Protein AF-A0A9D4Z9H6-F1 (afdb_monomer)

Solvent-accessible surface area (backbone atoms only — not comparable to full-atom values): 21431 Å² total; per-residue (Å²): 132,84,71,91,52,47,79,30,28,36,51,49,60,36,36,29,80,43,78,42,98,87,71,48,76,43,83,44,75,44,84,40,67,43,51,31,39,40,26,54,66,61,44,47,70,76,41,70,84,56,90,52,70,92,70,58,74,57,69,51,68,75,70,66,58,80,86,65,84,72,80,78,69,80,75,50,81,70,57,58,71,73,50,73,66,57,47,36,21,38,32,60,74,76,72,41,64,34,35,38,48,53,89,32,53,41,82,67,85,69,50,69,60,46,45,74,71,57,80,65,97,43,70,66,57,54,52,50,53,52,53,53,53,50,48,66,74,60,66,72,88,63,88,78,81,69,93,53,98,51,97,76,62,66,76,27,46,29,35,39,30,34,22,60,79,44,56,49,58,70,55,50,57,54,21,45,23,36,45,68,76,33,52,65,48,76,41,50,48,81,76,34,52,95,47,56,69,46,30,50,52,49,48,50,52,50,53,57,52,29,46,75,66,58,20,36,35,33,37,40,60,36,48,88,56,51,57,50,83,65,87,92,79,48,71,67,57,51,48,37,30,50,52,51,54,55,56,55,48,66,39,65,39,44,36,38,38,27,25,61,66,84,65,74,63,36,68,79,55,56,75,65,46,73,41,79,44,79,43,66,82,78,50,72,68,58,46,47,52,51,50,54,54,53,43,42,72,71,69,40,59,63,85,75,55,47,69,67,59,51,46,51,66,58,65,68,77,58,92,70,39,58,52,57,52,50,52,53,54,50,52,51,47,55,54,23,58,76,66,77,40,79,81,68,93,70,88,47,95,79,55,71,45,66,71,69,71,66,62,63,79,87,124

Radius of gyration: 23.98 Å; Cα contacts (8 Å, |Δi|>4): 507; chains: 1; bounding box: 55×63×68 Å

Nearest PDB structures (foldseek):
  6ugd-assembly1_A  TM=6.739E-01  e=3.524E-09  Caenorhabditis elegans
  6b5c-assembly1_A  TM=6.374E-01  e=4.952E-09  Homo sapiens
  4d80-assembly1_B  TM=6.981E-01  e=4.521E-08  Metallosphaera sedula
  5w0t-assembly1_A-2  TM=5.140E-01  e=7.365E-09  Saccharomyces cerevisiae S288C
  6ugf-assembly1_A  TM=6.040E-01  e=7.531E-08  Caenorhabditis elegans

Organism: Adiantum capillus-veneris (NCBI:txid13818)

Secondary structure (DSSP, 8-state):
---S-EEEEEEEEEEEEEE-TTS-EEEEEEEEEEEEEE-HHHHHHH-TTS--GGGPPPHHHHTT--------PPPPTTGGGGS-SEEEEEETTTTEEEEEEGGGEE-----TTTTTT---S-HHHHHHHHHHHHHHHH--S-----SSSSTTS---EEEEEESSTTSSHHHHHHHHHHHTT--EEEEEGGGG-SSHHHHHHHHHHHHHHHHHTTPEEEEE-THHHHB---TTT-HHHHHHHHHHHHHHHT--SEEEEEES----B-HHHHTT-SEEEEPPPPPHHHHHHHHHHHHHHTT--TTTS-HHHHHHHHSSS----HHHHHHHHHHHHHHHHHTT--------TTS--TTTTT-----

pLDDT: mean 78.09, std 18.05, range [26.52, 97.06]

InterPro domains:
  IPR003593 AAA+ ATPase domain [SM00382] (155-284)
  IPR003959 ATPase, AAA-type, core [PF00004] (159-275)
  IPR027417 P-loop containing nucleoside triphosphate hydrolase [G3DSA:3.40.50.300] (107-297)
  IPR027417 P-loop containing nucleoside triphosphate hydrolase [SSF52540] (130-339)

Structure (mmCIF, N/CA/C/O backbone):
data_AF-A0A9D4Z9H6-F1
#
_entry.id   AF-A0A9D4Z9H6-F1
#
loop_
_atom_site.group_PDB
_atom_site.id
_atom_site.type_symbol
_atom_site.label_atom_id
_atom_site.label_alt_id
_atom_site.label_comp_id
_atom_site.label_asym_id
_atom_site.label_entity_id
_atom_site.label_seq_id
_atom_site.pdbx_PDB_ins_code
_atom_site.Cartn_x
_atom_site.Cartn_y
_atom_site.Cartn_z
_atom_site.occupancy
_atom_site.B_iso_or_equiv
_atom_site.auth_seq_id
_atom_site.auth_comp_id
_atom_site.auth_asym_id
_atom_site.auth_atom_id
_atom_site.pdbx_PDB_model_num
ATOM 1 N N . MET A 1 1 ? -11.268 8.920 -22.898 1.00 39.84 1 MET A N 1
ATOM 2 C CA . MET A 1 1 ? -9.865 8.511 -23.082 1.00 39.84 1 MET A CA 1
ATOM 3 C C . MET A 1 1 ? -9.657 7.281 -22.225 1.00 39.84 1 MET A C 1
ATOM 5 O O . MET A 1 1 ? -9.914 7.369 -21.031 1.00 39.84 1 MET A O 1
ATOM 9 N N . GLU A 1 2 ? -9.359 6.131 -22.831 1.00 50.41 2 GLU A N 1
ATOM 10 C CA . GLU A 1 2 ? -8.909 4.958 -22.071 1.00 50.41 2 GLU A CA 1
ATOM 11 C C . GLU A 1 2 ? -7.515 5.270 -21.517 1.00 50.41 2 GLU A C 1
ATOM 13 O O . GLU A 1 2 ? -6.687 5.861 -22.211 1.00 50.41 2 GLU A O 1
ATOM 18 N N . GLU A 1 3 ? -7.291 4.971 -20.240 1.00 62.66 3 GLU A N 1
ATOM 19 C CA . GLU A 1 3 ? -5.987 5.171 -19.612 1.00 62.66 3 GLU A CA 1
ATOM 20 C C . GLU A 1 3 ? -4.990 4.168 -20.220 1.00 62.66 3 GLU A C 1
ATOM 22 O O . GLU A 1 3 ? -5.349 3.006 -20.407 1.00 62.66 3 GLU A O 1
ATOM 27 N N . PRO A 1 4 ? -3.746 4.570 -20.538 1.00 72.81 4 PRO A N 1
ATOM 28 C CA . PRO A 1 4 ? -2.771 3.723 -21.239 1.00 72.81 4 PRO A CA 1
ATOM 29 C C . PRO A 1 4 ? -2.161 2.620 -20.351 1.00 72.81 4 PRO A C 1
ATOM 31 O O . PRO A 1 4 ? -1.106 2.074 -20.670 1.00 72.81 4 PRO A O 1
ATOM 34 N N . PHE A 1 5 ? -2.788 2.324 -19.214 1.00 86.00 5 PHE A N 1
ATOM 35 C CA . PHE A 1 5 ? -2.352 1.343 -18.232 1.00 86.00 5 PHE A CA 1
ATOM 36 C C . PHE A 1 5 ? -3.555 0.586 -17.661 1.00 86.00 5 PHE A C 1
ATOM 38 O O . PHE A 1 5 ? -4.670 1.105 -17.599 1.00 86.00 5 PHE A O 1
ATOM 45 N N . HIS A 1 6 ? -3.327 -0.651 -17.218 1.00 92.06 6 HIS A N 1
ATOM 46 C CA . HIS A 1 6 ? -4.384 -1.512 -16.687 1.00 92.06 6 HIS A CA 1
ATOM 47 C C . HIS A 1 6 ? -4.008 -2.105 -15.332 1.00 92.06 6 HIS A C 1
ATOM 49 O O . HIS A 1 6 ? -3.026 -2.838 -15.206 1.00 92.06 6 HIS A O 1
ATOM 55 N N . PHE A 1 7 ? -4.839 -1.836 -14.324 1.00 95.31 7 PHE A N 1
ATOM 56 C CA . PHE A 1 7 ? -4.694 -2.413 -12.994 1.00 95.31 7 PHE A CA 1
ATOM 57 C C . PHE A 1 7 ? -5.413 -3.764 -12.910 1.00 95.31 7 PHE A C 1
ATOM 59 O O . PHE A 1 7 ? -6.634 -3.839 -13.048 1.00 95.31 7 PHE A O 1
ATOM 66 N N . MET A 1 8 ? -4.647 -4.836 -12.712 1.00 96.25 8 MET A N 1
ATOM 67 C CA . MET A 1 8 ? -5.111 -6.220 -12.845 1.00 96.25 8 MET A CA 1
ATOM 68 C C . MET A 1 8 ? -4.600 -7.089 -11.690 1.00 96.25 8 MET A C 1
ATOM 70 O O . MET A 1 8 ? -3.714 -6.704 -10.926 1.00 96.25 8 MET A O 1
ATOM 74 N N . HIS A 1 9 ? -5.166 -8.283 -11.550 1.00 97.00 9 HIS A N 1
ATOM 75 C CA . HIS A 1 9 ? -4.611 -9.336 -10.710 1.00 97.00 9 HIS A CA 1
ATOM 76 C C . HIS A 1 9 ? -3.827 -10.313 -11.590 1.00 97.00 9 HIS A C 1
ATOM 78 O O . HIS A 1 9 ? -4.279 -10.639 -12.688 1.00 97.00 9 HIS A O 1
ATOM 84 N N . PHE A 1 10 ? -2.671 -10.769 -11.119 1.00 97.00 10 PHE A N 1
ATOM 85 C CA . PHE A 1 10 ? -1.831 -11.735 -11.816 1.00 97.00 10 PHE A CA 1
ATOM 86 C C . PHE A 1 10 ? -1.522 -12.920 -10.915 1.00 97.00 10 PHE A C 1
ATOM 88 O O . PHE A 1 10 ? -1.141 -12.731 -9.761 1.00 97.00 10 PHE A O 1
ATOM 95 N N . GLN A 1 11 ? -1.611 -14.115 -11.490 1.00 96.31 11 GLN A N 1
ATOM 96 C CA . GLN A 1 11 ? -1.136 -15.347 -10.882 1.00 96.31 11 GLN A CA 1
ATOM 97 C C . GLN A 1 11 ? -0.336 -16.127 -11.928 1.00 96.31 11 GLN A C 1
ATOM 99 O O . GLN A 1 11 ? -0.878 -16.545 -12.951 1.00 96.31 11 GLN A O 1
ATOM 104 N N . GLY A 1 12 ? 0.959 -16.316 -11.687 1.00 94.38 12 GLY A N 1
ATOM 105 C CA . GLY A 1 12 ? 1.829 -17.025 -12.622 1.00 94.38 12 GLY A CA 1
ATOM 106 C C . GLY A 1 12 ? 3.308 -16.742 -12.400 1.00 94.38 12 GLY A C 1
ATOM 107 O O . GLY A 1 12 ? 3.739 -16.408 -11.298 1.00 94.38 12 GLY A O 1
ATOM 108 N N . SER A 1 13 ? 4.103 -16.875 -13.462 1.00 93.81 13 SER A N 1
ATOM 109 C CA . SER A 1 13 ? 5.542 -16.602 -13.427 1.00 93.81 13 SER A CA 1
ATOM 110 C C . SER A 1 13 ? 5.841 -15.215 -13.999 1.00 93.81 13 SER A C 1
ATOM 112 O O . SER A 1 13 ? 5.578 -14.959 -15.172 1.00 93.81 13 SER A O 1
ATOM 114 N N . LEU A 1 14 ? 6.388 -14.324 -13.170 1.00 93.75 14 LEU A N 1
ATOM 115 C CA . LEU A 1 14 ? 6.908 -13.020 -13.574 1.00 93.75 14 LEU A CA 1
ATOM 116 C C . LEU A 1 14 ? 8.303 -13.194 -14.172 1.00 93.75 14 LEU A C 1
ATOM 118 O O . LEU A 1 14 ? 9.216 -13.650 -13.480 1.00 93.75 14 LEU A O 1
ATOM 122 N N . GLY A 1 15 ? 8.480 -12.785 -15.427 1.00 92.25 15 GLY A N 1
ATOM 123 C CA . GLY A 1 15 ? 9.801 -12.626 -16.028 1.00 92.25 15 GLY A CA 1
ATOM 124 C C . GLY A 1 15 ? 10.371 -11.243 -15.718 1.00 92.25 15 GLY A C 1
ATOM 125 O O . GLY A 1 15 ? 9.685 -10.249 -15.917 1.00 92.25 15 GLY A O 1
ATOM 126 N N . TYR A 1 16 ? 11.609 -11.133 -15.251 1.00 91.50 16 TYR A N 1
ATOM 127 C CA . TYR A 1 16 ? 12.264 -9.836 -15.051 1.00 91.50 16 TYR A CA 1
ATOM 128 C C . TYR A 1 16 ? 13.724 -9.889 -15.491 1.00 91.50 16 TYR A C 1
ATOM 130 O O . TYR A 1 16 ? 14.365 -10.939 -15.417 1.00 91.50 16 TYR A O 1
ATOM 138 N N . TYR A 1 17 ? 14.243 -8.760 -15.968 1.00 89.50 17 TYR A N 1
ATOM 139 C CA . TYR A 1 17 ? 15.642 -8.658 -16.358 1.00 89.50 17 TYR A CA 1
ATOM 140 C C . TYR A 1 17 ? 16.495 -8.261 -15.160 1.00 89.50 17 TYR A C 1
ATOM 142 O O . TYR A 1 17 ? 16.206 -7.296 -14.456 1.00 89.50 17 TYR A O 1
ATOM 150 N N . GLU A 1 18 ? 17.567 -9.011 -14.949 1.00 88.12 18 GLU A N 1
ATOM 151 C CA . GLU A 1 18 ? 18.566 -8.744 -13.925 1.00 88.12 18 GLU A CA 1
ATOM 152 C C . GLU A 1 18 ? 19.924 -8.556 -14.590 1.00 88.12 18 GLU A C 1
ATOM 154 O O . GLU A 1 18 ? 20.287 -9.295 -15.509 1.00 88.12 18 GLU A O 1
ATOM 159 N N . ARG A 1 19 ? 20.671 -7.543 -14.150 1.00 86.50 19 ARG A N 1
ATOM 160 C CA . ARG A 1 19 ? 22.005 -7.273 -14.678 1.00 86.50 19 ARG A CA 1
ATOM 161 C C . ARG A 1 19 ? 23.000 -8.226 -14.021 1.00 86.50 19 ARG A C 1
ATOM 163 O O . ARG A 1 19 ? 23.222 -8.157 -12.816 1.00 86.50 19 ARG A O 1
ATOM 170 N N . ALA A 1 20 ? 23.586 -9.118 -14.809 1.00 85.12 20 ALA A N 1
ATOM 171 C CA . ALA A 1 20 ? 24.616 -10.032 -14.339 1.00 85.12 20 ALA A CA 1
ATOM 172 C C . ALA A 1 20 ? 25.968 -9.304 -14.162 1.00 85.12 20 ALA A C 1
ATOM 174 O O . ALA A 1 20 ? 26.179 -8.246 -14.763 1.00 85.12 20 ALA A O 1
ATOM 175 N N . PRO A 1 21 ? 26.920 -9.862 -13.382 1.00 85.50 21 PRO A N 1
ATOM 176 C CA . PRO A 1 21 ? 28.229 -9.239 -13.139 1.00 85.50 21 PRO A CA 1
ATOM 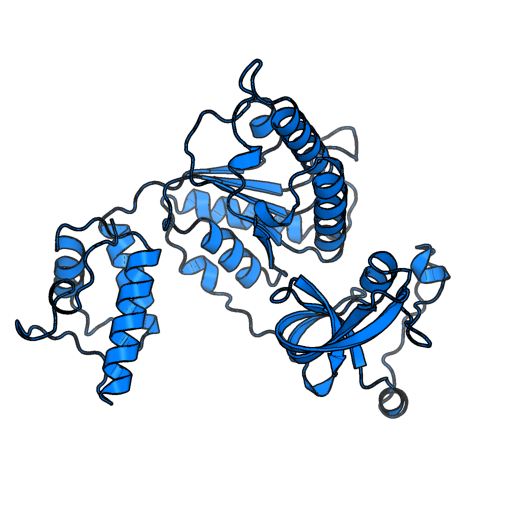177 C C . PRO A 1 21 ? 29.046 -8.965 -14.409 1.00 85.50 21 PRO A C 1
ATOM 179 O O . PRO A 1 21 ? 29.883 -8.072 -14.431 1.00 85.50 21 PRO A O 1
ATOM 182 N N . ASN A 1 22 ? 28.783 -9.713 -15.484 1.00 84.50 22 ASN A N 1
ATOM 183 C CA . ASN A 1 22 ? 29.392 -9.516 -16.800 1.00 84.50 22 ASN A CA 1
ATOM 184 C C . ASN A 1 22 ? 28.771 -8.350 -17.601 1.00 84.50 22 ASN A C 1
ATOM 186 O O . ASN A 1 22 ? 29.124 -8.152 -18.759 1.00 84.50 22 ASN A O 1
ATOM 190 N N . GLY A 1 23 ? 27.826 -7.606 -17.018 1.00 80.69 23 GLY A N 1
ATOM 191 C CA . GLY A 1 23 ? 27.146 -6.474 -17.643 1.00 80.69 23 GLY A CA 1
ATOM 192 C C . GLY A 1 23 ? 25.963 -6.848 -18.541 1.00 80.69 23 GLY A C 1
ATOM 193 O O . GLY A 1 23 ? 25.215 -5.949 -18.923 1.00 80.69 23 GLY A O 1
ATOM 194 N N . CYS A 1 24 ? 25.746 -8.133 -18.844 1.00 83.62 24 CYS A N 1
ATOM 195 C CA . CYS A 1 24 ? 24.619 -8.595 -19.656 1.00 83.62 24 CYS A CA 1
ATOM 196 C C . CYS A 1 24 ? 23.328 -8.712 -18.832 1.00 83.62 24 CYS A C 1
ATOM 198 O O . CYS A 1 24 ? 23.355 -9.084 -17.658 1.00 83.62 24 CYS A O 1
ATOM 200 N N . PHE A 1 25 ? 22.178 -8.476 -19.466 1.00 85.25 25 PHE A N 1
ATOM 201 C CA . PHE A 1 25 ? 20.877 -8.750 -18.856 1.00 85.25 25 PHE A CA 1
ATOM 202 C C . PHE A 1 25 ? 20.506 -10.227 -18.998 1.00 85.25 25 PHE A C 1
ATOM 204 O O . PHE A 1 25 ? 20.533 -10.785 -20.094 1.00 85.25 25 PHE A O 1
ATOM 211 N N . GLN A 1 26 ? 20.124 -10.855 -17.888 1.00 86.94 26 GLN A N 1
ATOM 212 C CA . GLN A 1 26 ? 19.581 -12.209 -17.850 1.00 86.94 26 GLN A CA 1
ATOM 213 C C . GLN A 1 26 ? 18.099 -12.157 -17.486 1.00 86.94 26 GLN A C 1
ATOM 215 O O . GLN A 1 26 ? 17.716 -11.497 -16.521 1.00 86.94 26 GLN A O 1
ATOM 220 N N . LEU A 1 27 ? 17.265 -12.874 -18.243 1.00 87.88 27 LEU A N 1
ATOM 221 C CA . LEU A 1 27 ? 15.855 -13.035 -17.905 1.00 87.88 27 LEU A CA 1
ATOM 222 C C . LEU A 1 27 ? 15.720 -14.070 -16.785 1.00 87.88 27 LEU A C 1
ATOM 224 O O . LEU A 1 27 ? 16.020 -15.251 -16.966 1.00 87.88 27 LEU A O 1
ATOM 228 N N . ARG A 1 28 ? 15.248 -13.624 -15.626 1.00 91.19 28 ARG A N 1
ATOM 229 C CA . ARG A 1 28 ? 14.912 -14.465 -14.478 1.00 91.19 28 ARG A CA 1
ATOM 230 C C . ARG A 1 28 ? 13.406 -14.610 -14.368 1.00 91.19 28 ARG A C 1
ATOM 232 O O . ARG A 1 28 ? 12.651 -13.786 -14.877 1.00 91.19 28 ARG A O 1
ATOM 239 N N . ARG A 1 29 ? 12.974 -15.680 -13.708 1.00 92.88 29 ARG A N 1
ATOM 240 C CA . ARG A 1 29 ? 11.564 -15.972 -13.463 1.00 92.88 29 ARG A CA 1
ATOM 241 C C . ARG A 1 29 ? 11.327 -16.179 -11.982 1.00 92.88 29 ARG A C 1
ATOM 243 O O . ARG A 1 29 ? 12.113 -16.849 -11.319 1.00 92.88 29 ARG A O 1
ATOM 250 N N . VAL A 1 30 ? 10.237 -15.617 -11.482 1.00 94.50 30 VAL A N 1
ATOM 251 C CA . VAL A 1 30 ? 9.800 -15.773 -10.094 1.00 94.50 30 VAL A CA 1
ATOM 252 C C . VAL A 1 30 ? 8.290 -15.944 -10.066 1.00 94.50 30 VAL A C 1
ATOM 254 O O . VAL A 1 30 ? 7.582 -15.341 -10.870 1.00 94.50 30 VAL A O 1
ATOM 257 N N . ASN A 1 31 ? 7.781 -16.784 -9.170 1.00 95.00 31 ASN A N 1
ATOM 258 C CA . ASN A 1 31 ? 6.338 -16.900 -8.988 1.00 95.00 31 ASN A CA 1
ATOM 259 C C . ASN A 1 31 ? 5.800 -15.595 -8.401 1.00 95.00 31 ASN A C 1
ATOM 261 O O . ASN A 1 31 ? 6.338 -15.076 -7.423 1.00 95.00 31 ASN A O 1
ATOM 265 N N . ALA A 1 32 ? 4.747 -15.073 -9.013 1.00 93.62 32 ALA A N 1
ATOM 266 C CA . ALA A 1 32 ? 4.087 -13.855 -8.594 1.00 93.62 32 ALA A CA 1
ATOM 267 C C . ALA A 1 32 ? 2.588 -14.114 -8.463 1.00 93.62 32 ALA A C 1
ATOM 269 O O . ALA A 1 32 ? 1.950 -14.639 -9.378 1.00 93.62 32 ALA A O 1
ATOM 270 N N . ASP A 1 33 ? 2.051 -13.711 -7.319 1.00 95.62 33 ASP A N 1
ATOM 271 C CA . ASP A 1 33 ? 0.624 -13.662 -7.040 1.00 95.62 33 ASP A CA 1
ATOM 272 C C . ASP A 1 33 ? 0.311 -12.289 -6.432 1.00 95.62 33 ASP A C 1
ATOM 274 O O . ASP A 1 33 ? 0.977 -11.829 -5.493 1.00 95.62 33 ASP A O 1
ATOM 278 N N . GLY A 1 34 ? -0.655 -11.586 -7.017 1.00 95.12 34 GLY A N 1
ATOM 279 C CA . GLY A 1 34 ? -1.171 -10.349 -6.453 1.00 95.12 34 GLY A CA 1
ATOM 280 C C . GLY A 1 34 ? -1.544 -9.295 -7.480 1.00 95.12 34 GLY A C 1
ATOM 281 O O . GLY A 1 34 ? -1.895 -9.575 -8.624 1.00 95.12 34 GLY A O 1
ATOM 282 N N . ARG A 1 35 ? -1.559 -8.044 -7.022 1.00 96.56 35 ARG A N 1
ATOM 283 C CA . ARG A 1 35 ? -1.944 -6.890 -7.835 1.00 96.56 35 ARG A CA 1
ATOM 284 C C . ARG A 1 35 ? -0.780 -6.485 -8.743 1.00 96.56 35 ARG A C 1
ATOM 286 O O . ARG A 1 35 ? 0.366 -6.413 -8.289 1.00 96.56 35 ARG A O 1
ATOM 293 N N . VAL A 1 36 ? -1.078 -6.181 -10.002 1.00 97.06 36 VAL A N 1
ATOM 294 C CA . VAL A 1 36 ? -0.102 -5.723 -10.997 1.00 97.06 36 VAL A CA 1
ATOM 295 C C . VAL A 1 36 ? -0.641 -4.530 -11.776 1.00 97.06 36 VAL A C 1
ATOM 297 O O . VAL A 1 36 ? -1.847 -4.409 -11.992 1.00 97.06 36 VAL A O 1
ATOM 300 N N . MET A 1 37 ? 0.258 -3.657 -12.215 1.00 96.50 37 MET A N 1
ATOM 301 C CA . MET A 1 37 ? -0.052 -2.601 -13.172 1.00 96.50 37 MET A CA 1
ATOM 302 C C . MET A 1 37 ? 0.590 -2.937 -14.510 1.00 96.50 37 MET A C 1
ATOM 304 O O . MET A 1 37 ? 1.813 -2.982 -14.599 1.00 96.50 37 MET A O 1
ATOM 308 N N . VAL A 1 38 ? -0.216 -3.158 -15.543 1.00 94.94 38 VAL A N 1
ATOM 309 C CA . VAL A 1 38 ? 0.267 -3.311 -16.919 1.00 94.94 38 VAL A CA 1
ATOM 310 C C . VAL A 1 38 ? 0.494 -1.915 -17.488 1.00 94.94 38 VAL A C 1
ATOM 312 O O . VAL A 1 38 ? -0.465 -1.180 -17.706 1.00 94.94 38 VAL A O 1
ATOM 315 N N . ASP A 1 39 ? 1.759 -1.543 -17.678 1.00 92.31 39 ASP A N 1
ATOM 316 C CA . ASP A 1 39 ? 2.178 -0.233 -18.180 1.00 92.31 39 ASP A CA 1
ATOM 317 C C . ASP A 1 39 ? 3.580 -0.331 -18.798 1.00 92.31 39 ASP A C 1
ATOM 319 O O . ASP A 1 39 ? 4.606 -0.328 -18.108 1.00 92.31 39 ASP A O 1
ATOM 323 N N . LEU A 1 40 ? 3.613 -0.409 -20.126 1.00 87.31 40 LEU A N 1
ATOM 324 C CA . LEU A 1 40 ? 4.851 -0.501 -20.891 1.00 87.31 40 LEU A CA 1
ATOM 325 C C . LEU A 1 40 ? 5.633 0.821 -20.906 1.00 87.31 40 LEU A C 1
ATOM 327 O O . LEU A 1 40 ? 6.864 0.813 -20.887 1.00 87.31 40 LEU A O 1
ATOM 331 N N . LEU A 1 41 ? 4.936 1.960 -20.931 1.00 85.06 41 LEU A N 1
ATOM 332 C CA . LEU A 1 41 ? 5.566 3.278 -21.034 1.00 85.06 41 LEU A CA 1
ATOM 333 C C . LEU A 1 41 ? 6.334 3.610 -19.762 1.00 85.06 41 LEU A C 1
ATOM 335 O O . LEU A 1 41 ? 7.477 4.067 -19.825 1.00 85.06 41 LEU A O 1
ATOM 339 N N . SER A 1 42 ? 5.721 3.363 -18.606 1.00 87.31 42 SER A N 1
ATOM 340 C CA . SER A 1 42 ? 6.381 3.582 -17.321 1.00 87.31 42 SER A CA 1
ATOM 341 C C . SER A 1 42 ? 7.522 2.597 -17.103 1.00 87.31 42 SER A C 1
ATOM 343 O O . SER A 1 42 ? 8.567 3.009 -16.604 1.00 87.31 42 SER A O 1
ATOM 345 N N . LEU A 1 43 ? 7.386 1.344 -17.557 1.00 89.12 43 LEU A N 1
ATOM 346 C CA . LEU A 1 43 ? 8.485 0.381 -17.513 1.00 89.12 43 LEU A CA 1
ATOM 347 C C . LEU A 1 43 ? 9.684 0.863 -18.337 1.00 89.12 43 LEU A C 1
ATOM 349 O O . LEU A 1 43 ? 10.803 0.848 -17.829 1.00 89.12 43 LEU A O 1
ATOM 353 N N . ALA A 1 44 ? 9.456 1.324 -19.570 1.00 86.31 44 ALA A N 1
ATOM 354 C CA . ALA A 1 44 ? 10.519 1.796 -20.456 1.00 86.31 44 ALA A CA 1
ATOM 355 C C . ALA A 1 44 ? 11.209 3.067 -19.929 1.00 86.31 44 ALA A C 1
ATOM 357 O O . ALA A 1 44 ? 12.406 3.250 -20.131 1.00 86.31 44 ALA A O 1
ATOM 358 N N . ARG A 1 45 ? 10.479 3.936 -19.215 1.00 84.06 45 ARG A N 1
ATOM 359 C CA . ARG A 1 45 ? 11.057 5.110 -18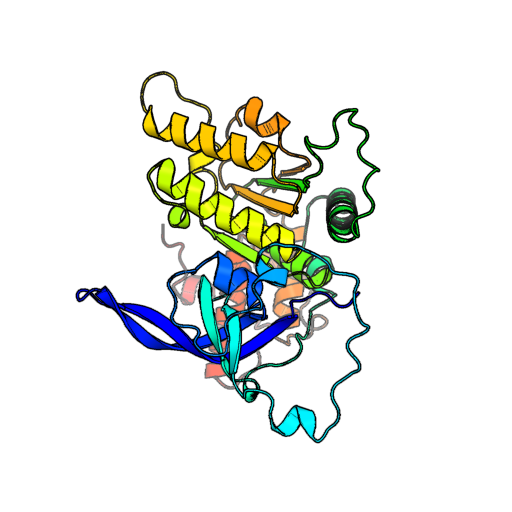.535 1.00 84.06 45 ARG A CA 1
ATOM 360 C C . ARG A 1 45 ? 11.857 4.738 -17.294 1.00 84.06 45 ARG A C 1
ATOM 362 O O . ARG A 1 45 ? 12.899 5.332 -17.049 1.00 84.06 45 ARG A O 1
ATOM 369 N N . ALA A 1 46 ? 11.361 3.781 -16.513 1.00 85.06 46 ALA A N 1
ATOM 370 C CA . ALA A 1 46 ? 12.025 3.309 -15.305 1.00 85.06 46 ALA A CA 1
ATOM 371 C C . ALA A 1 46 ? 13.274 2.469 -15.615 1.00 85.06 46 ALA A C 1
ATOM 373 O O . ALA A 1 46 ? 14.224 2.485 -14.840 1.00 85.06 46 ALA A O 1
ATOM 374 N N . ASN A 1 47 ? 13.273 1.740 -16.735 1.00 86.06 47 ASN A N 1
ATOM 375 C CA . ASN A 1 47 ? 14.331 0.807 -17.116 1.00 86.06 47 ASN A CA 1
ATOM 376 C C . ASN A 1 47 ? 14.735 1.007 -18.590 1.00 86.06 47 ASN A C 1
ATOM 378 O O . ASN A 1 47 ? 14.498 0.124 -19.418 1.00 86.06 47 ASN A O 1
ATOM 382 N N . PRO A 1 48 ? 15.345 2.153 -18.943 1.00 84.12 48 PRO A N 1
ATOM 383 C CA . PRO A 1 48 ? 15.669 2.478 -20.334 1.00 84.12 48 PRO A CA 1
ATOM 384 C C . PRO A 1 48 ? 16.709 1.531 -20.953 1.00 84.12 48 PRO A C 1
ATOM 386 O O . PRO A 1 48 ? 16.742 1.370 -22.168 1.00 84.12 48 PRO A O 1
ATOM 389 N N . GLU A 1 49 ? 17.539 0.883 -20.131 1.00 84.50 49 GLU A N 1
ATOM 390 C CA . GLU A 1 49 ? 18.563 -0.064 -20.592 1.00 84.50 49 GLU A CA 1
ATOM 391 C C . GLU A 1 49 ? 18.029 -1.480 -20.850 1.00 84.50 49 GLU A C 1
ATOM 393 O O . GLU A 1 49 ? 18.761 -2.329 -21.362 1.00 84.50 49 GLU A O 1
ATOM 398 N N . TRP A 1 50 ? 16.778 -1.778 -20.483 1.00 84.06 50 TRP A N 1
ATOM 399 C CA . TRP A 1 50 ? 16.248 -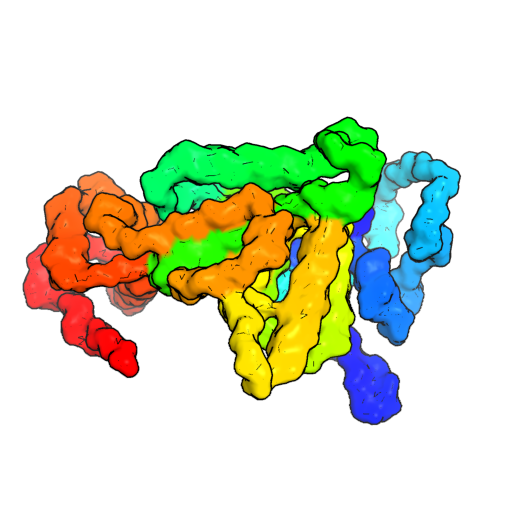3.127 -20.663 1.00 84.06 50 TRP A CA 1
ATOM 400 C C . TRP A 1 50 ? 16.093 -3.473 -22.150 1.00 84.06 50 TRP A C 1
ATOM 402 O O . TRP A 1 50 ? 15.547 -2.677 -22.922 1.00 84.06 50 TRP A O 1
ATOM 412 N N . PRO A 1 51 ? 16.498 -4.686 -22.571 1.00 79.56 51 PRO A N 1
ATOM 413 C CA . PRO A 1 51 ? 16.351 -5.130 -23.950 1.00 79.56 51 PRO A CA 1
ATOM 414 C C . PRO A 1 51 ? 14.890 -5.519 -24.225 1.00 79.56 51 PRO A C 1
ATOM 416 O O . PRO A 1 51 ? 14.518 -6.691 -24.212 1.00 79.56 51 PRO A O 1
ATOM 419 N N . LEU A 1 52 ? 14.037 -4.518 -24.456 1.00 78.06 52 LEU A N 1
ATOM 420 C CA . LEU A 1 52 ? 12.609 -4.718 -24.742 1.00 78.06 52 LEU A CA 1
ATOM 421 C C . LEU A 1 52 ? 12.343 -5.199 -26.179 1.00 78.06 52 LEU A C 1
ATOM 423 O O . LEU A 1 52 ? 11.243 -5.663 -26.472 1.00 78.06 52 LEU A O 1
ATOM 427 N N . GLY A 1 53 ? 13.334 -5.118 -27.073 1.00 73.69 53 GLY A N 1
ATOM 428 C CA . GLY A 1 53 ? 13.210 -5.547 -28.468 1.00 73.69 53 GLY A CA 1
ATOM 429 C C . GLY A 1 53 ? 12.013 -4.888 -29.161 1.00 73.69 53 GLY A C 1
ATOM 430 O O . GLY A 1 53 ? 11.868 -3.668 -29.136 1.00 73.69 53 GLY A O 1
ATOM 431 N N . ASN A 1 54 ? 11.119 -5.704 -29.719 1.00 66.31 54 ASN A N 1
ATOM 432 C CA . ASN A 1 54 ? 9.916 -5.241 -30.424 1.00 66.31 54 ASN A CA 1
ATOM 433 C C . ASN A 1 54 ? 8.841 -4.643 -29.497 1.00 66.31 54 ASN A C 1
ATOM 435 O O . ASN A 1 54 ? 7.855 -4.100 -29.984 1.00 66.31 54 ASN A O 1
ATOM 439 N N . ALA A 1 55 ? 9.012 -4.736 -28.174 1.00 65.75 55 ALA A N 1
ATOM 440 C CA . ALA A 1 55 ? 8.135 -4.111 -27.190 1.00 65.75 55 ALA A CA 1
ATOM 441 C C . ALA A 1 55 ? 8.589 -2.690 -26.807 1.00 65.75 55 ALA A C 1
ATOM 443 O O . ALA A 1 55 ? 8.148 -2.163 -25.792 1.00 65.75 55 ALA A O 1
ATOM 444 N N . GLN A 1 56 ? 9.481 -2.047 -27.569 1.00 67.62 56 GLN A N 1
ATOM 445 C CA . GLN A 1 56 ? 9.795 -0.638 -27.335 1.00 67.62 56 GLN A CA 1
ATOM 446 C C . GLN A 1 56 ? 8.597 0.248 -27.716 1.00 67.62 56 GLN A C 1
ATOM 448 O O . GLN A 1 56 ? 8.115 0.169 -28.849 1.00 67.62 56 GLN A O 1
ATOM 453 N N . PRO A 1 57 ? 8.097 1.099 -26.801 1.00 64.12 57 PRO A N 1
ATOM 454 C CA . PRO A 1 57 ? 7.024 2.019 -27.142 1.00 64.12 57 PRO A CA 1
ATOM 455 C C . PRO A 1 57 ? 7.489 3.027 -28.211 1.00 64.12 57 PRO A C 1
ATOM 457 O O . PRO A 1 57 ? 8.659 3.418 -28.206 1.00 64.12 57 PRO A O 1
ATOM 460 N N . PRO A 1 58 ? 6.596 3.499 -29.104 1.00 64.38 58 PRO A N 1
ATOM 461 C CA . PRO A 1 58 ? 6.951 4.494 -30.113 1.00 64.38 58 PRO A CA 1
ATOM 462 C C . PRO A 1 58 ? 7.583 5.750 -29.494 1.00 64.38 58 PRO A C 1
ATOM 464 O O . PRO A 1 58 ? 7.093 6.270 -28.489 1.00 64.38 58 PRO A O 1
ATOM 467 N N . LEU A 1 59 ? 8.636 6.279 -30.128 1.00 62.66 59 LEU A N 1
ATOM 468 C CA . LEU A 1 59 ? 9.377 7.466 -29.665 1.00 62.66 59 LEU A CA 1
ATOM 469 C C . LEU A 1 59 ? 8.472 8.688 -29.425 1.00 62.66 59 LEU A C 1
ATOM 471 O O . LEU A 1 59 ? 8.697 9.439 -28.475 1.00 62.66 59 LEU A O 1
ATOM 475 N N . ASP A 1 60 ? 7.428 8.859 -30.239 1.00 54.84 60 ASP A N 1
ATOM 476 C CA . ASP A 1 60 ? 6.440 9.937 -30.097 1.00 54.84 60 ASP A CA 1
ATOM 477 C C . ASP A 1 60 ? 5.666 9.840 -28.765 1.00 54.84 60 ASP A C 1
ATOM 479 O O . ASP A 1 60 ? 5.519 10.844 -28.063 1.00 54.84 60 ASP A O 1
ATOM 483 N N . LEU A 1 61 ? 5.270 8.624 -28.355 1.00 60.41 61 LEU A N 1
ATOM 484 C CA . LEU A 1 61 ? 4.646 8.374 -27.048 1.00 60.41 61 LEU A CA 1
ATOM 485 C C . LEU A 1 61 ? 5.635 8.579 -25.892 1.00 60.41 61 LEU A C 1
ATOM 487 O O . LEU A 1 61 ? 5.257 9.084 -24.833 1.00 60.41 61 LEU A O 1
ATOM 491 N N . MET A 1 62 ? 6.910 8.220 -26.073 1.00 56.59 62 MET A N 1
ATOM 492 C CA . MET A 1 62 ? 7.930 8.447 -25.042 1.00 56.59 62 MET A CA 1
ATOM 493 C C . MET A 1 62 ? 8.152 9.943 -24.782 1.00 56.59 62 MET A C 1
ATOM 495 O O . MET A 1 62 ? 8.280 10.331 -23.617 1.00 56.59 62 MET A O 1
ATOM 499 N N . ARG A 1 63 ? 8.127 10.770 -25.840 1.00 54.75 63 ARG A N 1
ATOM 500 C CA . ARG A 1 63 ? 8.293 12.236 -25.800 1.00 54.75 63 ARG A CA 1
ATOM 501 C C . ARG A 1 63 ? 7.048 13.005 -25.342 1.00 54.75 63 ARG A C 1
ATOM 503 O O . ARG A 1 63 ? 7.132 14.219 -25.189 1.00 54.75 63 ARG A O 1
ATOM 510 N N . GLY A 1 64 ? 5.919 12.328 -25.114 1.00 52.47 64 GLY A N 1
ATOM 511 C CA . GLY A 1 64 ? 4.669 12.977 -24.701 1.00 52.47 64 GLY A CA 1
ATOM 512 C C . GLY A 1 64 ? 4.064 13.879 -25.781 1.00 52.47 64 GLY A C 1
ATOM 513 O O . GLY A 1 64 ? 3.346 14.820 -25.456 1.00 52.47 64 GLY A O 1
ATOM 514 N N . ILE A 1 65 ? 4.381 13.622 -27.056 1.00 47.91 65 ILE A N 1
ATOM 515 C CA . ILE A 1 65 ? 3.823 14.360 -28.189 1.00 47.91 65 ILE A CA 1
ATOM 516 C C . ILE A 1 65 ? 2.505 13.679 -28.568 1.00 47.91 65 ILE A C 1
ATOM 518 O O . ILE A 1 65 ? 2.485 12.728 -29.350 1.00 47.91 65 ILE A O 1
ATOM 522 N N . ASP A 1 66 ? 1.397 14.167 -28.012 1.00 47.41 66 ASP A N 1
ATOM 523 C CA . ASP A 1 66 ? 0.053 13.770 -28.435 1.00 47.41 66 ASP A CA 1
ATOM 524 C C . ASP A 1 66 ? -0.237 14.368 -29.819 1.00 47.41 66 ASP A C 1
ATOM 526 O O . ASP A 1 66 ? -0.664 15.514 -29.947 1.00 47.41 66 ASP A O 1
ATOM 530 N N . LYS A 1 67 ? -0.032 13.591 -30.890 1.00 45.25 67 LYS A N 1
ATOM 531 C CA . LYS A 1 67 ? -0.357 13.990 -32.279 1.00 45.25 67 LYS A CA 1
ATOM 532 C C . LYS A 1 67 ? -1.868 14.079 -32.577 1.00 45.25 67 LYS A C 1
ATOM 534 O O . LYS A 1 67 ? -2.274 14.005 -33.732 1.00 45.25 67 LYS A O 1
ATOM 539 N N . GLY A 1 68 ? -2.709 14.259 -31.561 1.00 44.78 68 GLY A N 1
ATOM 540 C CA . GLY A 1 68 ? -4.149 14.074 -31.678 1.00 44.78 68 GLY A CA 1
ATOM 541 C C . GLY A 1 68 ? -4.473 12.585 -31.771 1.00 44.78 68 GLY A C 1
ATOM 542 O O . GLY A 1 68 ? -3.951 11.845 -32.603 1.00 44.78 68 GLY A O 1
ATOM 543 N N . THR A 1 69 ? -5.310 12.117 -30.856 1.00 44.75 69 THR A N 1
ATOM 544 C CA . THR A 1 69 ? -5.709 10.717 -30.756 1.00 44.75 69 THR A CA 1
ATOM 545 C C . THR A 1 69 ? -6.501 10.341 -32.007 1.00 44.75 69 THR A C 1
ATOM 547 O O . THR A 1 69 ? -7.685 10.659 -32.120 1.00 44.75 69 THR A O 1
ATOM 550 N N . GLN A 1 70 ? -5.884 9.626 -32.953 1.00 48.88 70 GLN A N 1
ATOM 551 C CA . GLN A 1 70 ? -6.679 8.733 -33.790 1.00 48.88 70 GLN A CA 1
ATOM 552 C C . GLN A 1 70 ? -7.407 7.802 -32.819 1.00 48.88 70 GLN A C 1
ATOM 554 O O . GLN A 1 70 ? -6.776 7.190 -31.955 1.00 48.88 70 GLN A O 1
ATOM 559 N N . LYS A 1 71 ? -8.742 7.768 -32.890 1.00 44.69 71 LYS A N 1
ATOM 560 C CA . LYS A 1 71 ? -9.552 6.781 -32.171 1.00 44.69 71 LYS A CA 1
ATOM 561 C C . LYS A 1 71 ? -8.970 5.418 -32.541 1.00 44.69 71 LYS A C 1
ATOM 563 O O . LYS A 1 71 ? -9.130 4.995 -33.680 1.00 44.69 71 LYS A O 1
ATOM 568 N N . GLN A 1 72 ? -8.249 4.776 -31.624 1.00 55.06 72 GLN A N 1
ATOM 569 C CA . GLN A 1 72 ? -7.843 3.393 -31.828 1.00 55.06 72 GLN A CA 1
ATOM 570 C C . GLN A 1 72 ? -9.136 2.587 -31.884 1.00 55.06 72 GLN A C 1
ATOM 572 O O . GLN A 1 72 ? -9.845 2.455 -30.883 1.00 55.06 72 GLN A O 1
ATOM 577 N N . GLU A 1 73 ? -9.510 2.153 -33.085 1.00 61.34 73 GLU A N 1
ATOM 578 C CA . GLU A 1 73 ? -10.593 1.198 -33.245 1.00 61.34 73 GLU A CA 1
ATOM 579 C C . GLU A 1 73 ? -10.221 -0.063 -32.469 1.00 61.34 73 GLU A C 1
ATOM 581 O O . GLU A 1 73 ? -9.057 -0.470 -32.434 1.00 61.34 73 GLU A O 1
ATOM 586 N N . LYS A 1 74 ? -11.204 -0.654 -31.781 1.00 71.44 74 LYS A N 1
ATOM 587 C CA . LYS A 1 74 ? -10.961 -1.903 -31.062 1.00 71.44 74 LYS A CA 1
ATOM 588 C C . LYS A 1 74 ? -10.466 -2.938 -32.075 1.00 71.44 74 LYS A C 1
ATOM 590 O O . LYS A 1 74 ? -11.176 -3.157 -33.058 1.00 71.44 74 LYS A O 1
ATOM 595 N N . PRO A 1 75 ? -9.307 -3.575 -31.837 1.00 76.88 75 PRO A N 1
ATOM 596 C CA . PRO A 1 75 ? -8.754 -4.529 -32.781 1.00 76.88 75 PRO A CA 1
ATOM 597 C C . PRO A 1 75 ? -9.748 -5.664 -33.023 1.00 76.88 75 PRO A C 1
ATOM 599 O O . PRO A 1 75 ? -10.411 -6.159 -32.104 1.00 76.88 75 PRO A O 1
ATOM 602 N N . SER A 1 76 ? -9.860 -6.064 -34.281 1.00 80.69 76 SER A N 1
ATOM 603 C CA . SER A 1 76 ? -10.668 -7.192 -34.716 1.00 80.69 76 SER A CA 1
ATOM 604 C C . SER A 1 76 ? -10.196 -8.498 -34.065 1.00 80.69 76 SER A C 1
ATOM 606 O O . SER A 1 76 ? -9.048 -8.652 -33.639 1.00 80.69 76 SER A O 1
ATOM 608 N N . ALA A 1 77 ? -11.070 -9.507 -34.043 1.00 78.75 77 ALA A N 1
ATOM 609 C CA . ALA A 1 77 ? -10.724 -10.829 -33.519 1.00 78.75 77 ALA A CA 1
ATOM 610 C C . ALA A 1 77 ? -9.552 -11.495 -34.268 1.00 78.75 77 ALA A C 1
ATOM 612 O O . ALA A 1 77 ? -8.897 -12.372 -33.713 1.00 78.75 77 ALA A O 1
ATOM 613 N N . GLN A 1 78 ? -9.294 -11.107 -35.523 1.00 79.75 78 GLN A N 1
ATOM 614 C CA . GLN A 1 78 ? -8.151 -11.593 -36.296 1.00 79.75 78 GLN A CA 1
ATOM 615 C C . GLN A 1 78 ? -6.854 -10.887 -35.888 1.00 79.75 78 GLN A C 1
ATOM 617 O O . GLN A 1 78 ? -5.843 -11.558 -35.716 1.00 79.75 78 GLN A O 1
ATOM 622 N N . GLU A 1 79 ? -6.889 -9.575 -35.649 1.00 77.62 79 GLU A N 1
ATOM 623 C CA . GLU A 1 79 ? -5.732 -8.804 -35.169 1.00 77.62 79 GLU A CA 1
ATOM 624 C C . GLU A 1 79 ? -5.311 -9.225 -33.758 1.00 77.62 79 GLU A C 1
ATOM 626 O O . GLU A 1 79 ? -4.120 -9.353 -33.479 1.00 77.62 79 GLU A O 1
ATOM 631 N N . LEU A 1 80 ? -6.276 -9.556 -32.893 1.00 77.19 80 LEU A N 1
ATOM 632 C CA . LEU A 1 80 ? -6.003 -10.089 -31.555 1.00 77.19 80 LEU A CA 1
ATOM 633 C C . LEU A 1 80 ? -5.215 -11.410 -31.574 1.00 77.19 80 LEU A C 1
ATOM 635 O O . LEU A 1 80 ? -4.520 -11.702 -30.606 1.00 77.19 80 LEU A O 1
ATOM 639 N N . LYS A 1 81 ? -5.263 -12.197 -32.662 1.00 77.12 81 LYS A N 1
ATOM 640 C CA . LYS A 1 81 ? -4.459 -13.432 -32.787 1.00 77.12 81 LYS A CA 1
ATOM 641 C C . LYS A 1 81 ? -2.964 -13.159 -32.945 1.00 77.12 81 LYS A C 1
ATOM 643 O O . LYS A 1 81 ? -2.164 -14.043 -32.662 1.00 77.12 81 LYS A O 1
ATOM 648 N N . PHE A 1 82 ? -2.601 -11.963 -33.404 1.00 79.44 82 PHE A N 1
ATOM 649 C CA . PHE A 1 82 ? -1.212 -11.529 -33.550 1.00 79.44 82 PHE A CA 1
ATOM 650 C C . PHE A 1 82 ? -0.718 -10.734 -32.336 1.00 79.44 82 PHE A C 1
ATOM 652 O O . PHE A 1 82 ? 0.443 -10.325 -32.304 1.00 79.44 82 PHE A O 1
ATOM 659 N N . ALA A 1 83 ? -1.580 -10.507 -31.338 1.00 78.75 83 ALA A N 1
ATOM 660 C CA . ALA A 1 83 ? -1.187 -9.825 -30.118 1.00 78.75 83 ALA A CA 1
ATOM 661 C C . ALA A 1 83 ? -0.159 -10.669 -29.341 1.00 78.75 83 ALA A C 1
ATOM 663 O O . ALA A 1 83 ? -0.295 -11.894 -29.258 1.00 78.75 83 ALA A O 1
ATOM 664 N N . PRO A 1 84 ? 0.870 -10.037 -28.754 1.00 81.06 84 PRO A N 1
ATOM 665 C CA . PRO A 1 84 ? 1.849 -10.756 -27.956 1.00 81.06 84 PRO A CA 1
ATOM 666 C C . PRO A 1 84 ? 1.169 -11.420 -26.754 1.00 81.06 84 PRO A C 1
ATOM 668 O O . PRO A 1 84 ? 0.335 -10.818 -26.079 1.00 81.06 84 PRO A O 1
ATOM 671 N N . SER A 1 85 ? 1.570 -12.655 -26.442 1.00 86.31 85 SER A N 1
ATOM 672 C CA . SER A 1 85 ? 1.079 -13.390 -25.265 1.00 86.31 85 SER A CA 1
ATOM 673 C C . SER A 1 85 ? 1.639 -12.858 -23.943 1.00 86.31 85 SER A C 1
ATOM 675 O O . SER A 1 85 ? 1.283 -13.344 -22.872 1.00 86.31 85 SER A O 1
ATOM 677 N N . VAL A 1 86 ? 2.532 -11.870 -24.018 1.00 88.75 86 VAL A N 1
ATOM 678 C CA . VAL A 1 86 ? 3.243 -11.283 -22.891 1.00 88.75 86 VAL A CA 1
ATOM 679 C C . VAL A 1 86 ? 3.037 -9.776 -22.894 1.00 88.75 86 VAL A C 1
ATOM 681 O O . VAL A 1 86 ? 3.187 -9.118 -23.923 1.00 88.75 86 VAL A O 1
ATOM 684 N N . VAL A 1 87 ? 2.746 -9.227 -21.720 1.00 91.12 87 VAL A N 1
ATOM 685 C CA . VAL A 1 87 ? 2.646 -7.784 -21.481 1.00 91.12 87 VAL A CA 1
ATOM 686 C C . VAL A 1 87 ? 3.624 -7.351 -20.399 1.00 91.12 87 VAL A C 1
ATOM 688 O O . VAL A 1 87 ? 4.119 -8.165 -19.628 1.00 91.12 87 VAL A O 1
ATOM 691 N N . TYR A 1 88 ? 3.908 -6.058 -20.333 1.00 92.06 88 TYR A N 1
ATOM 692 C CA . TYR A 1 88 ? 4.925 -5.489 -19.453 1.00 92.06 88 TYR A CA 1
ATOM 693 C C . TYR A 1 88 ? 4.293 -4.611 -18.379 1.00 92.06 88 TYR A C 1
ATOM 695 O O . TYR A 1 88 ? 3.294 -3.934 -18.625 1.00 92.06 88 TYR A O 1
ATOM 703 N N . GLY A 1 89 ? 4.874 -4.611 -17.184 1.00 94.75 89 GLY A N 1
ATOM 704 C CA . GLY A 1 89 ? 4.335 -3.827 -16.084 1.00 94.75 89 GLY A CA 1
ATOM 705 C C . GLY A 1 89 ? 5.054 -4.032 -14.758 1.00 94.75 89 GLY A C 1
ATOM 706 O O . GLY A 1 89 ? 6.188 -4.508 -14.715 1.00 94.75 89 GLY A O 1
ATOM 707 N N . PHE A 1 90 ? 4.368 -3.692 -13.673 1.00 96.69 90 PHE A N 1
ATOM 708 C CA . PHE A 1 90 ? 4.889 -3.702 -12.312 1.00 96.69 90 PHE A CA 1
ATOM 709 C C . PHE A 1 90 ? 4.078 -4.610 -11.388 1.00 96.69 90 PHE A C 1
ATOM 711 O O . PHE A 1 90 ? 2.849 -4.557 -11.375 1.00 96.69 90 PHE A O 1
ATOM 718 N N . SER A 1 91 ? 4.764 -5.419 -10.581 1.00 96.75 91 SER A N 1
ATOM 719 C CA . SER A 1 91 ? 4.169 -6.215 -9.505 1.00 96.75 91 SER A CA 1
ATOM 720 C C . SER A 1 91 ? 4.262 -5.466 -8.182 1.00 96.75 91 SER A C 1
ATOM 722 O O . SER A 1 91 ? 5.366 -5.203 -7.709 1.00 96.75 91 SER A O 1
ATOM 724 N N . PHE A 1 92 ? 3.119 -5.169 -7.553 1.00 95.75 92 PHE A N 1
ATOM 725 C CA . PHE A 1 92 ? 3.091 -4.483 -6.255 1.00 95.75 92 PHE A CA 1
ATOM 726 C C . PHE A 1 92 ? 3.570 -5.389 -5.114 1.00 95.75 92 PHE A C 1
ATOM 728 O O . PHE A 1 92 ? 4.268 -4.917 -4.222 1.00 95.75 92 PHE A O 1
ATOM 735 N N . SER A 1 93 ? 3.257 -6.690 -5.167 1.00 93.50 93 SER A N 1
ATOM 736 C CA . SER A 1 93 ? 3.687 -7.664 -4.152 1.00 93.50 93 SER A CA 1
ATOM 737 C C . SER A 1 93 ? 5.206 -7.847 -4.140 1.00 93.50 93 SER A C 1
ATOM 739 O O . SER A 1 93 ? 5.820 -7.891 -3.080 1.00 93.50 93 SER A O 1
ATOM 741 N N . LEU A 1 94 ? 5.815 -7.956 -5.327 1.00 94.12 94 LEU A N 1
ATOM 742 C CA . LEU A 1 94 ? 7.258 -8.174 -5.471 1.00 94.12 94 LEU A CA 1
ATOM 743 C C . LEU A 1 94 ? 8.057 -6.873 -5.582 1.00 94.12 94 LEU A C 1
ATOM 745 O O . LEU A 1 94 ? 9.283 -6.920 -5.525 1.00 94.12 94 LEU A O 1
ATOM 749 N N . LYS A 1 95 ? 7.375 -5.738 -5.777 1.00 93.56 95 LYS A N 1
ATOM 750 C CA . LYS A 1 95 ? 7.955 -4.411 -6.035 1.00 93.56 95 LYS A CA 1
ATOM 751 C C . LYS A 1 95 ? 8.941 -4.419 -7.206 1.00 93.56 95 LYS A C 1
ATOM 753 O O . LYS A 1 95 ? 9.999 -3.797 -7.157 1.00 93.56 95 LYS A O 1
ATOM 758 N N . LYS A 1 96 ? 8.602 -5.160 -8.264 1.00 93.00 96 LYS A N 1
ATOM 759 C CA . LYS A 1 96 ? 9.470 -5.385 -9.428 1.00 93.00 96 LYS A CA 1
ATOM 760 C C . LYS A 1 96 ? 8.744 -5.123 -10.737 1.00 93.00 96 LYS A C 1
ATOM 762 O O . LYS A 1 96 ? 7.597 -5.532 -10.921 1.00 93.00 96 LYS A O 1
ATOM 767 N N . TRP A 1 97 ? 9.462 -4.488 -11.655 1.00 94.56 97 TRP A N 1
ATOM 768 C CA . TRP A 1 97 ? 9.103 -4.432 -13.067 1.00 94.56 97 TRP A CA 1
ATOM 769 C C . TRP A 1 97 ? 9.351 -5.788 -13.727 1.00 94.56 97 TRP A C 1
ATOM 771 O O . TRP A 1 97 ? 10.221 -6.547 -13.297 1.00 94.56 97 TRP A O 1
ATOM 781 N N . GLY A 1 98 ? 8.602 -6.093 -14.778 1.00 93.44 98 GLY A N 1
ATOM 782 C CA . GLY A 1 98 ? 8.789 -7.322 -15.529 1.00 93.44 98 GLY A CA 1
ATOM 783 C C . GLY A 1 98 ? 7.733 -7.536 -16.598 1.00 93.44 98 GLY A C 1
ATOM 784 O O . GLY A 1 98 ? 7.011 -6.616 -16.991 1.00 93.44 98 GLY A O 1
ATOM 785 N N . CYS A 1 99 ? 7.676 -8.768 -17.079 1.00 92.88 99 CYS A N 1
ATOM 786 C CA . CYS A 1 99 ? 6.741 -9.235 -18.073 1.00 92.88 99 CYS A CA 1
ATOM 787 C C . CYS A 1 99 ? 5.833 -10.339 -17.510 1.00 92.88 99 CYS A C 1
ATOM 789 O O . CYS A 1 99 ? 6.257 -11.196 -16.729 1.00 92.88 99 CYS A O 1
ATOM 791 N N . PHE A 1 100 ? 4.567 -10.287 -17.906 1.00 94.00 100 PHE A N 1
ATOM 792 C CA . PHE A 1 100 ? 3.480 -11.132 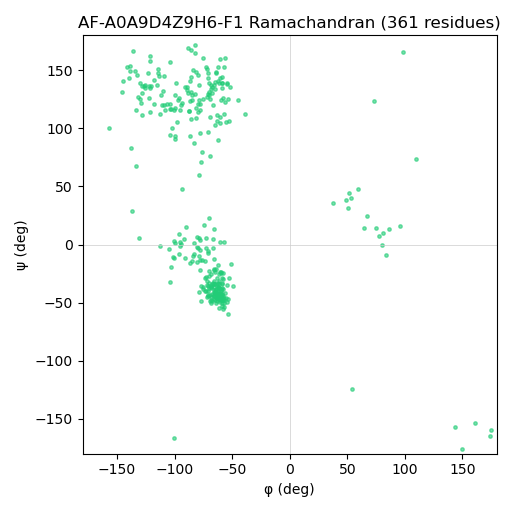-17.437 1.00 94.00 100 PHE A CA 1
ATOM 793 C C . PHE A 1 100 ? 2.864 -11.864 -18.618 1.00 94.00 100 PHE A C 1
ATOM 795 O O . PHE A 1 100 ? 2.600 -11.256 -19.655 1.00 94.00 100 PHE A O 1
ATOM 802 N N . ASP A 1 101 ? 2.590 -13.151 -18.441 1.00 92.50 101 ASP A N 1
ATOM 803 C CA . ASP A 1 101 ? 1.773 -13.902 -19.387 1.00 92.50 101 ASP A CA 1
ATOM 804 C C . ASP A 1 101 ? 0.312 -13.431 -19.312 1.00 92.50 101 ASP A C 1
ATOM 806 O O . ASP A 1 101 ? -0.262 -13.319 -18.223 1.00 92.50 101 ASP A O 1
ATOM 810 N N . VAL A 1 102 ? -0.297 -13.154 -20.464 1.00 92.12 102 VAL A N 1
ATOM 811 C CA . VAL A 1 102 ? -1.678 -12.656 -20.543 1.00 92.12 102 VAL A CA 1
ATOM 812 C C . VAL A 1 102 ? -2.674 -13.665 -19.963 1.00 92.12 102 VAL A C 1
ATOM 814 O O . VAL A 1 102 ? -3.659 -13.256 -19.350 1.00 92.12 102 VAL A O 1
ATOM 817 N N . GLY A 1 103 ? -2.407 -14.970 -20.065 1.00 92.19 103 GLY A N 1
ATOM 818 C CA . GLY A 1 103 ? -3.234 -16.026 -19.476 1.00 92.19 103 GLY A CA 1
ATOM 819 C C . GLY A 1 103 ? -3.255 -16.016 -17.942 1.00 92.19 103 GLY A C 1
ATOM 820 O O . GLY A 1 103 ? -4.202 -16.522 -17.336 1.00 92.19 103 GLY A O 1
ATOM 821 N N . GLY A 1 104 ? -2.253 -15.404 -17.305 1.00 93.25 104 GLY A N 1
ATOM 822 C CA . GLY A 1 104 ? -2.203 -15.204 -15.854 1.00 93.25 104 GLY A CA 1
ATOM 823 C C . GLY A 1 104 ? -2.962 -13.967 -15.362 1.00 93.25 104 GLY A C 1
ATOM 824 O O . GLY A 1 104 ? -3.132 -13.811 -14.152 1.00 93.25 104 GLY A O 1
ATOM 825 N N . LEU A 1 105 ? -3.415 -13.082 -16.260 1.00 95.81 105 LEU A N 1
ATOM 826 C CA . LEU A 1 105 ? -4.078 -11.824 -15.906 1.00 95.81 105 LEU A CA 1
ATOM 827 C C . LEU A 1 105 ? -5.589 -11.985 -15.759 1.00 95.81 105 LEU A C 1
ATOM 829 O O . LEU A 1 105 ? -6.273 -12.573 -16.595 1.00 95.81 105 LEU A O 1
ATOM 833 N N . ARG A 1 106 ? -6.136 -11.393 -14.698 1.00 96.38 106 ARG A N 1
ATOM 834 C CA . ARG A 1 106 ? -7.569 -11.407 -14.393 1.00 96.38 106 ARG A CA 1
ATOM 835 C C . ARG A 1 106 ? -8.021 -10.045 -13.890 1.00 96.38 106 ARG A C 1
ATOM 837 O O . ARG A 1 106 ? -7.243 -9.289 -13.304 1.00 96.38 106 ARG A O 1
ATOM 844 N N . LYS A 1 107 ? -9.304 -9.739 -14.092 1.00 94.94 107 LYS A N 1
ATOM 845 C CA . LYS A 1 107 ? -9.920 -8.563 -13.471 1.00 94.94 107 LYS A CA 1
ATOM 846 C C . LYS A 1 107 ? -9.879 -8.708 -11.954 1.00 94.94 107 LYS A C 1
ATOM 848 O O . LYS A 1 107 ? -10.091 -9.793 -11.414 1.00 94.94 107 LYS A O 1
ATOM 853 N N . ILE A 1 108 ? -9.613 -7.600 -11.283 1.00 95.56 108 ILE A N 1
ATOM 854 C CA . ILE A 1 108 ? -9.600 -7.539 -9.829 1.00 95.56 108 ILE A CA 1
ATOM 855 C C . ILE A 1 108 ? -11.034 -7.644 -9.299 1.00 95.56 108 ILE A C 1
ATOM 857 O O . ILE A 1 108 ? -11.908 -6.887 -9.713 1.00 95.56 108 ILE A O 1
ATOM 861 N N . SER A 1 109 ? -11.251 -8.545 -8.339 1.00 93.88 109 SER A N 1
ATOM 862 C CA . SER A 1 109 ? -12.408 -8.484 -7.444 1.00 93.88 109 SER A CA 1
ATOM 863 C C . SER A 1 109 ? -12.059 -7.576 -6.267 1.00 93.88 109 SER A C 1
ATOM 865 O O . SER A 1 109 ? -11.228 -7.952 -5.436 1.00 93.88 109 SER A O 1
ATOM 867 N N . PHE A 1 110 ? -12.650 -6.382 -6.228 1.00 92.69 110 PHE A N 1
ATOM 868 C CA . PHE A 1 110 ? -12.497 -5.448 -5.114 1.00 92.69 110 PHE A CA 1
ATOM 869 C C . PHE A 1 110 ? -13.484 -5.765 -3.986 1.00 92.69 110 PHE A C 1
ATOM 871 O O . PHE A 1 110 ? -14.581 -6.268 -4.231 1.00 92.69 110 PHE A O 1
ATOM 878 N N . ASN A 1 111 ? -13.101 -5.463 -2.746 1.00 91.19 111 ASN A N 1
ATOM 879 C CA . ASN A 1 111 ? -14.003 -5.497 -1.598 1.00 91.19 111 ASN A CA 1
ATOM 880 C C . ASN A 1 111 ? -14.510 -4.092 -1.234 1.00 91.19 111 ASN A C 1
ATOM 882 O O . ASN A 1 111 ? -13.912 -3.394 -0.415 1.00 91.19 111 ASN A O 1
ATOM 886 N N . ASP A 1 112 ? -15.673 -3.724 -1.769 1.00 89.81 112 ASP A N 1
ATOM 887 C CA . ASP A 1 112 ? -16.293 -2.403 -1.569 1.00 89.81 112 ASP A CA 1
ATOM 888 C C . ASP A 1 112 ? -16.697 -2.109 -0.117 1.00 89.81 112 ASP A C 1
ATOM 890 O O . ASP A 1 112 ? -16.862 -0.954 0.269 1.00 89.81 112 ASP A O 1
ATOM 894 N N . ARG A 1 113 ? -16.857 -3.151 0.709 1.00 87.06 113 ARG A N 1
ATOM 895 C CA . ARG A 1 113 ? -17.237 -3.030 2.127 1.00 87.06 113 ARG A CA 1
ATOM 896 C C . ARG A 1 113 ? -16.030 -3.042 3.063 1.00 87.06 113 ARG A C 1
ATOM 898 O O . ARG A 1 113 ? -16.202 -3.010 4.283 1.00 87.06 113 ARG A O 1
ATOM 905 N N . ALA A 1 114 ? -14.810 -3.114 2.526 1.00 86.75 114 ALA A N 1
ATOM 906 C CA . ALA A 1 114 ? -13.592 -3.190 3.325 1.00 86.75 114 ALA A CA 1
ATOM 907 C C . ALA A 1 114 ? -13.450 -1.974 4.251 1.00 86.75 114 ALA A C 1
ATOM 909 O O . ALA A 1 114 ? -13.143 -2.130 5.434 1.00 86.75 114 ALA A O 1
ATOM 910 N N . TYR A 1 115 ? -13.723 -0.773 3.733 1.00 88.25 115 TYR A N 1
ATOM 911 C CA . TYR A 1 115 ? -13.634 0.457 4.517 1.00 88.25 115 TYR A CA 1
ATOM 912 C C . TYR A 1 115 ? -14.733 0.561 5.578 1.00 88.25 115 TYR A C 1
ATOM 914 O O . TYR A 1 115 ? -14.489 1.051 6.679 1.00 88.25 115 TYR A O 1
ATOM 922 N N . ASP A 1 116 ? -15.930 0.034 5.323 1.00 86.25 116 ASP A N 1
ATOM 923 C CA . ASP A 1 116 ? -17.037 0.075 6.285 1.00 86.25 116 ASP A CA 1
ATOM 924 C C . ASP A 1 116 ? -16.724 -0.742 7.547 1.00 86.25 116 ASP A C 1
ATOM 926 O O . ASP A 1 116 ? -17.049 -0.316 8.654 1.00 86.25 116 ASP A O 1
ATOM 930 N N . GLN A 1 117 ? -15.980 -1.842 7.399 1.00 83.25 117 GLN A N 1
ATOM 931 C CA . GLN A 1 117 ? -15.536 -2.702 8.502 1.00 83.25 117 GLN A CA 1
ATOM 932 C C . GLN A 1 117 ? -14.411 -2.095 9.356 1.00 83.25 117 GLN A C 1
ATOM 934 O O . GLN A 1 117 ? -14.129 -2.600 10.445 1.00 83.25 117 GLN A O 1
ATOM 939 N N . LEU A 1 118 ? -13.751 -1.032 8.884 1.00 87.06 118 LEU A N 1
ATOM 940 C CA . LEU A 1 118 ? -12.702 -0.351 9.637 1.00 87.06 118 LEU A CA 1
ATOM 941 C C . LEU A 1 118 ? -13.294 0.331 10.879 1.00 87.06 118 LEU A C 1
ATOM 943 O O . LEU A 1 118 ? -14.139 1.224 10.772 1.00 87.06 118 LEU A O 1
ATOM 947 N N . VAL A 1 119 ? -12.817 -0.054 12.059 1.00 84.69 119 VAL A N 1
ATOM 948 C CA . VAL A 1 119 ? -13.220 0.561 13.328 1.00 84.69 119 VAL A CA 1
ATOM 949 C C . VAL A 1 119 ? -12.320 1.767 13.602 1.00 84.69 119 VAL A C 1
ATOM 951 O O . VAL A 1 119 ? -11.120 1.611 13.808 1.00 84.69 119 VAL A O 1
ATOM 954 N N . MET A 1 120 ? -12.905 2.966 13.606 1.00 83.88 120 MET A N 1
ATOM 955 C CA . MET A 1 120 ? -12.238 4.225 13.961 1.00 83.88 120 MET A CA 1
ATOM 956 C C . MET A 1 120 ? -12.953 4.886 15.142 1.00 83.88 120 MET A C 1
ATOM 958 O O . MET A 1 120 ? -14.129 4.627 15.383 1.00 83.88 120 MET A O 1
ATOM 962 N N . GLU A 1 121 ? -12.244 5.757 15.859 1.00 80.31 121 GLU A N 1
ATOM 963 C CA . GLU A 1 121 ? -12.766 6.495 17.017 1.00 80.31 121 GLU A CA 1
ATOM 964 C C . GLU A 1 121 ? -13.940 7.412 16.666 1.00 80.31 121 GLU A C 1
ATOM 966 O O . GLU A 1 121 ? -14.950 7.430 17.364 1.00 80.31 121 GLU A O 1
ATOM 971 N N . SER A 1 122 ? -13.821 8.154 15.566 1.00 84.25 122 SER A N 1
ATOM 972 C CA . SER A 1 122 ? -14.839 9.098 15.123 1.00 84.25 122 SER A CA 1
ATOM 973 C C . SER A 1 122 ? -15.390 8.698 13.761 1.00 84.25 122 SER A C 1
ATOM 975 O O . SER A 1 122 ? -14.664 8.673 12.764 1.00 84.25 122 SER A O 1
ATOM 977 N N . ALA A 1 123 ? -16.703 8.464 13.702 1.00 84.88 123 ALA A N 1
ATOM 978 C CA . ALA A 1 123 ? -17.418 8.248 12.444 1.00 84.88 123 ALA A CA 1
ATOM 979 C C . ALA A 1 123 ? -17.257 9.444 11.488 1.00 84.88 123 ALA A C 1
ATOM 981 O O . ALA A 1 123 ? -17.032 9.2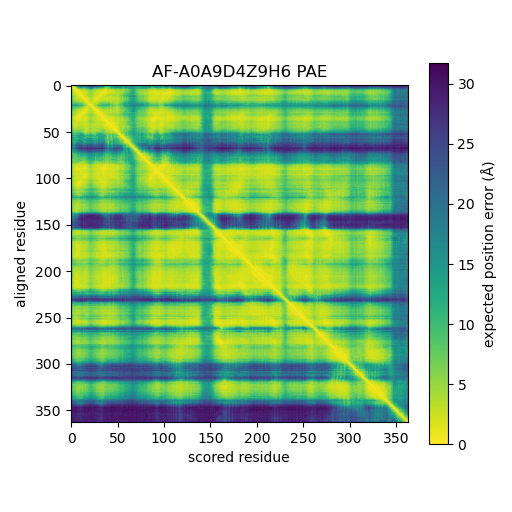56 10.296 1.00 84.88 123 ALA A O 1
ATOM 982 N N . LYS A 1 124 ? -17.260 10.671 12.027 1.00 87.00 124 LYS A N 1
ATOM 983 C CA . LYS A 1 124 ? -17.062 11.899 11.247 1.00 87.00 124 LYS A CA 1
ATOM 984 C C . LYS A 1 124 ? -15.661 11.975 10.633 1.00 87.00 124 LYS A C 1
ATOM 986 O O . LYS A 1 124 ? -15.529 12.348 9.474 1.00 87.00 124 LYS A O 1
ATOM 991 N N . GLN A 1 125 ? -14.614 11.603 11.379 1.00 87.12 125 GLN A N 1
ATOM 992 C CA . GLN A 1 125 ? -13.248 11.557 10.831 1.00 87.12 125 GLN A CA 1
ATOM 993 C C . GLN A 1 125 ? -13.120 10.510 9.720 1.00 87.12 125 GLN A C 1
ATOM 995 O O . GLN A 1 125 ? -12.463 10.768 8.715 1.00 87.12 125 GLN A O 1
ATOM 1000 N N . LYS A 1 126 ? -13.769 9.351 9.886 1.00 89.81 126 LYS A N 1
ATOM 1001 C CA . LYS A 1 126 ? -13.813 8.290 8.874 1.00 89.81 126 LYS A CA 1
ATOM 1002 C C . LYS A 1 126 ? -14.488 8.769 7.582 1.00 89.81 126 LYS A C 1
ATOM 1004 O O . LYS A 1 126 ? -13.948 8.592 6.495 1.00 89.81 126 LYS A O 1
ATOM 1009 N N . GLU A 1 127 ? -15.639 9.425 7.692 1.00 90.12 127 GLU A N 1
ATOM 1010 C CA . GLU A 1 127 ? -16.345 9.994 6.538 1.00 90.12 127 GLU A CA 1
ATOM 1011 C C . GLU A 1 127 ? -15.527 11.098 5.849 1.00 90.12 127 GLU A C 1
ATOM 1013 O O . GLU A 1 127 ? -15.347 11.070 4.631 1.00 90.12 127 GLU A O 1
ATOM 1018 N N . MET A 1 128 ? -14.954 12.016 6.633 1.00 90.00 128 MET A N 1
ATOM 1019 C CA . MET A 1 128 ? -14.108 13.102 6.135 1.00 90.00 128 MET A CA 1
ATOM 1020 C C . MET A 1 128 ? -12.880 12.577 5.382 1.00 90.00 128 MET A C 1
ATOM 1022 O O . MET A 1 128 ? -12.595 13.049 4.283 1.00 90.00 128 MET A O 1
ATOM 1026 N N . LEU A 1 129 ? -12.175 11.580 5.933 1.00 91.88 129 LEU A N 1
ATOM 1027 C CA . LEU A 1 129 ? -11.021 10.968 5.272 1.00 91.88 129 LEU A CA 1
ATOM 1028 C C . LEU A 1 129 ? -11.413 10.391 3.908 1.00 91.88 129 LEU A C 1
ATOM 1030 O O . LEU A 1 129 ? -10.737 10.652 2.911 1.00 91.88 129 LEU A O 1
ATOM 1034 N N . ARG A 1 130 ? -12.513 9.629 3.856 1.00 91.38 130 ARG A N 1
ATOM 1035 C CA . ARG A 1 130 ? -13.003 9.041 2.605 1.00 91.38 130 ARG A CA 1
ATOM 1036 C C . ARG A 1 130 ? -13.335 10.118 1.578 1.00 91.38 130 ARG A C 1
ATOM 1038 O O . ARG A 1 130 ? -12.927 9.983 0.429 1.00 91.38 130 ARG A O 1
ATOM 1045 N N . ALA A 1 131 ? -14.041 11.171 1.983 1.00 89.62 131 ALA A N 1
ATOM 1046 C CA . ALA A 1 131 ? -14.456 12.249 1.091 1.00 89.62 131 ALA A CA 1
ATOM 1047 C C . ALA A 1 131 ? -13.261 13.007 0.493 1.00 89.62 131 ALA A C 1
ATOM 1049 O O . ALA A 1 131 ? -13.212 13.217 -0.721 1.00 89.62 131 ALA A O 1
ATOM 1050 N N . ILE A 1 132 ? -12.275 13.368 1.321 1.00 88.56 132 ILE A N 1
ATOM 1051 C CA . ILE A 1 132 ? -11.068 14.076 0.871 1.00 88.56 132 ILE A CA 1
ATOM 1052 C C . ILE A 1 132 ? -10.312 13.214 -0.142 1.00 88.56 132 ILE A C 1
ATOM 1054 O O . ILE A 1 132 ? -10.089 13.633 -1.276 1.00 88.56 132 ILE A O 1
ATOM 1058 N N . VAL A 1 133 ? -9.983 11.975 0.227 1.00 90.12 133 VAL A N 1
ATOM 1059 C CA . VAL A 1 133 ? -9.182 11.091 -0.630 1.00 90.12 133 VAL A CA 1
ATOM 1060 C C . VAL A 1 133 ? -9.913 10.746 -1.930 1.00 90.12 133 VAL A C 1
ATOM 1062 O O . VAL A 1 133 ? -9.306 10.777 -3.000 1.00 90.12 133 VAL A O 1
ATOM 1065 N N . ALA A 1 134 ? -11.223 10.484 -1.872 1.00 88.81 134 ALA A N 1
ATOM 1066 C CA . ALA A 1 134 ? -12.028 10.238 -3.067 1.00 88.81 134 ALA A CA 1
ATOM 1067 C C . ALA A 1 134 ? -12.046 11.446 -4.013 1.00 88.81 134 ALA A C 1
ATOM 1069 O O . ALA A 1 134 ? -11.983 11.263 -5.228 1.00 88.81 134 ALA A O 1
ATOM 1070 N N . THR A 1 135 ? -12.087 12.667 -3.472 1.00 86.69 135 THR A N 1
ATOM 1071 C CA . THR A 1 135 ? -12.059 13.901 -4.267 1.00 86.69 135 THR A CA 1
ATOM 1072 C C . THR A 1 135 ? -10.733 14.036 -5.009 1.00 86.69 135 THR A C 1
ATOM 1074 O O . THR A 1 135 ? -10.745 14.180 -6.229 1.00 86.69 135 THR A O 1
ATOM 1077 N N . HIS A 1 136 ? -9.598 13.887 -4.319 1.00 84.94 136 HIS A N 1
ATOM 1078 C CA . HIS A 1 136 ? -8.274 13.965 -4.952 1.00 84.94 136 HIS A CA 1
ATOM 1079 C C . HIS A 1 136 ? -8.056 12.869 -6.010 1.00 84.94 136 HIS A C 1
ATOM 1081 O O . HIS A 1 136 ? -7.477 13.129 -7.058 1.00 84.94 136 HIS A O 1
ATOM 1087 N N . LEU A 1 137 ? -8.574 11.654 -5.799 1.00 82.31 137 LEU A N 1
ATOM 1088 C CA . LEU A 1 137 ? -8.465 10.556 -6.775 1.00 82.31 137 LEU A CA 1
ATOM 1089 C C . LEU A 1 137 ? -9.439 10.656 -7.959 1.00 82.31 137 LEU A C 1
ATOM 1091 O O . LEU A 1 137 ? -9.306 9.892 -8.925 1.00 82.31 137 LEU A O 1
ATOM 1095 N N . SER A 1 138 ? -10.442 11.533 -7.862 1.00 76.69 138 SER A N 1
ATOM 1096 C CA . SER A 1 138 ? -11.470 11.750 -8.888 1.00 76.69 138 SER A CA 1
ATOM 1097 C C . SER A 1 138 ? -11.218 12.990 -9.741 1.00 76.69 138 SER A C 1
ATOM 1099 O O . SER A 1 138 ? -11.882 13.136 -10.767 1.00 76.69 138 SER A O 1
ATOM 1101 N N . GLN A 1 139 ? -10.275 13.859 -9.358 1.00 66.75 139 GLN A N 1
ATOM 1102 C CA . GLN A 1 139 ? -9.830 14.984 -10.178 1.00 66.75 139 GLN A CA 1
ATOM 1103 C C . GLN A 1 139 ? -9.201 14.449 -11.475 1.00 66.75 139 GLN A C 1
ATOM 1105 O O . GLN A 1 139 ? -8.020 14.123 -11.556 1.00 66.75 139 GLN A O 1
ATOM 1110 N N . LYS A 1 140 ? -10.037 14.285 -12.500 1.00 53.03 140 LYS A N 1
ATOM 1111 C CA . LYS A 1 140 ? -9.617 14.035 -13.875 1.00 53.03 140 LYS A CA 1
ATOM 1112 C C . LYS A 1 140 ? -9.162 15.364 -14.453 1.00 53.03 140 LYS A C 1
ATOM 1114 O O . LYS A 1 140 ? -10.025 16.104 -14.890 1.00 53.03 140 LYS A O 1
ATOM 1119 N N . ASP A 1 141 ? -7.863 15.651 -14.430 1.00 49.78 141 ASP A N 1
ATOM 1120 C CA . ASP A 1 141 ? -7.175 16.603 -15.324 1.00 49.78 141 ASP A CA 1
ATOM 1121 C C . ASP A 1 141 ? -7.941 17.892 -15.710 1.00 49.78 141 ASP A C 1
ATOM 1123 O O . ASP A 1 141 ? -7.801 18.400 -16.820 1.00 49.78 141 ASP A O 1
ATOM 1127 N N . GLU A 1 142 ? -8.731 18.468 -14.807 1.00 42.50 142 GLU A N 1
ATOM 1128 C CA . GLU A 1 142 ? -9.252 19.820 -14.955 1.00 42.50 142 GLU A CA 1
ATOM 1129 C C . GLU A 1 142 ? -8.363 20.702 -14.096 1.00 42.50 142 GLU A C 1
ATOM 1131 O O . GLU A 1 142 ? -8.578 20.871 -12.896 1.00 42.50 142 GLU A O 1
ATOM 1136 N N . ARG A 1 143 ? -7.305 21.215 -14.736 1.00 43.03 143 ARG A N 1
ATOM 1137 C CA . ARG A 1 143 ? -6.540 22.367 -14.255 1.00 43.03 143 ARG A CA 1
ATOM 1138 C C . ARG A 1 143 ? -7.518 23.382 -13.658 1.00 43.03 143 ARG A C 1
ATOM 1140 O O . ARG A 1 143 ? -8.288 23.988 -14.398 1.00 43.03 143 ARG A O 1
ATOM 1147 N N . GLY A 1 144 ? -7.453 23.585 -12.347 1.00 42.75 144 GLY A N 1
ATOM 1148 C CA . GLY A 1 144 ? -8.137 24.694 -11.689 1.00 42.75 144 GLY A CA 1
ATOM 1149 C C . GLY A 1 144 ? -9.323 24.303 -10.816 1.00 42.75 144 GLY A C 1
ATOM 1150 O O . GLY A 1 144 ? -10.460 24.651 -11.117 1.00 42.75 144 GLY A O 1
ATOM 1151 N N . ARG A 1 145 ? -9.036 23.714 -9.652 1.00 41.22 145 ARG A N 1
ATOM 1152 C CA . ARG A 1 145 ? -9.717 24.091 -8.396 1.00 41.22 145 ARG A CA 1
ATOM 1153 C C . ARG A 1 145 ? -8.742 24.208 -7.215 1.00 41.22 145 ARG A C 1
ATOM 1155 O O . ARG A 1 145 ? -9.138 24.018 -6.069 1.00 41.22 145 ARG A O 1
ATOM 1162 N N . GLY A 1 146 ? -7.482 24.546 -7.482 1.00 40.97 146 GLY A N 1
ATOM 1163 C CA . GLY A 1 146 ? -6.570 25.037 -6.456 1.00 40.97 146 GLY A CA 1
ATOM 1164 C C . GLY A 1 146 ? -6.971 26.455 -6.047 1.00 40.97 146 GLY A C 1
ATOM 1165 O O . GLY A 1 146 ? -7.127 27.329 -6.896 1.00 40.97 146 GLY A O 1
ATOM 1166 N N . LEU A 1 147 ? -7.161 26.682 -4.746 1.00 42.25 147 LEU A N 1
ATOM 1167 C CA . LEU A 1 147 ? -7.337 28.018 -4.157 1.00 42.25 147 LEU A CA 1
ATOM 1168 C C . LEU A 1 147 ? -6.030 28.835 -4.163 1.00 42.25 147 LEU A C 1
ATOM 1170 O O . LEU A 1 147 ? -6.046 30.006 -3.788 1.00 42.25 147 LEU A O 1
ATOM 1174 N N . ASP A 1 148 ? -4.914 28.228 -4.572 1.00 40.25 148 ASP A N 1
ATOM 1175 C CA . ASP A 1 148 ? -3.605 28.866 -4.603 1.00 40.25 148 ASP A CA 1
ATOM 1176 C C . ASP A 1 148 ? -3.337 29.566 -5.939 1.00 40.25 148 ASP A C 1
ATOM 1178 O O . ASP A 1 148 ? -3.506 29.019 -7.027 1.00 40.25 148 ASP A O 1
ATOM 1182 N N . MET A 1 149 ? -2.854 30.805 -5.834 1.00 39.25 149 MET A N 1
ATOM 1183 C CA . MET A 1 149 ? -2.538 31.718 -6.941 1.00 39.25 149 MET A CA 1
ATOM 1184 C C . MET A 1 149 ? -1.347 31.239 -7.805 1.00 39.25 149 MET A C 1
ATOM 1186 O O . MET A 1 149 ? -1.004 31.871 -8.802 1.00 39.25 149 MET A O 1
ATOM 1190 N N . VAL A 1 150 ? -0.713 30.123 -7.425 1.00 42.38 150 VAL A N 1
ATOM 1191 C CA . VAL A 1 150 ? 0.423 29.490 -8.105 1.00 42.38 150 VAL A CA 1
ATOM 1192 C C . VAL A 1 150 ? 0.089 28.015 -8.324 1.00 42.38 150 VAL A C 1
ATOM 1194 O O . VAL A 1 150 ? 0.047 27.238 -7.377 1.00 42.38 150 VAL A O 1
ATOM 1197 N N . ALA A 1 151 ? -0.110 27.625 -9.583 1.00 42.06 151 ALA A N 1
ATOM 1198 C CA . ALA A 1 151 ? -0.607 26.314 -10.020 1.00 42.06 151 ALA A CA 1
ATOM 1199 C C . ALA A 1 151 ? 0.320 25.100 -9.744 1.00 42.06 151 ALA A C 1
ATOM 1201 O O . ALA A 1 151 ? 0.116 24.036 -10.318 1.00 42.06 151 ALA A O 1
ATOM 1202 N N . GLU A 1 152 ? 1.352 25.243 -8.906 1.00 41.31 152 GLU A N 1
ATOM 1203 C CA . GLU A 1 152 ? 2.415 24.239 -8.724 1.00 41.31 152 GLU A CA 1
ATOM 1204 C C . GLU A 1 152 ? 2.720 23.888 -7.255 1.00 41.31 152 GLU A C 1
ATOM 1206 O O . GLU A 1 152 ? 3.648 23.122 -6.990 1.00 41.31 152 GLU A O 1
ATOM 1211 N N . LYS A 1 153 ? 1.957 24.403 -6.279 1.00 44.69 153 LYS A N 1
ATOM 1212 C CA . LYS A 1 153 ? 2.158 24.087 -4.854 1.00 44.69 153 LYS A CA 1
ATOM 1213 C C . LYS A 1 153 ? 0.901 23.486 -4.220 1.00 44.69 153 LYS A C 1
ATOM 1215 O O . LYS A 1 153 ? -0.155 24.096 -4.245 1.00 44.69 153 LYS A O 1
ATOM 1220 N N . GLY A 1 154 ? 1.042 22.309 -3.600 1.00 49.47 154 GLY A N 1
ATOM 1221 C CA . GLY A 1 154 ? 0.161 21.882 -2.504 1.00 49.47 154 GLY A CA 1
ATOM 1222 C C . GLY A 1 154 ? -1.162 21.169 -2.826 1.00 49.47 154 GLY A C 1
ATOM 1223 O O . GLY A 1 154 ? -1.965 21.011 -1.912 1.00 49.47 154 GLY A O 1
ATOM 1224 N N . GLU A 1 155 ? -1.413 20.684 -4.047 1.00 64.56 155 GLU A N 1
ATOM 1225 C CA . GLU A 1 155 ? -2.673 19.967 -4.365 1.00 64.56 155 GLU A CA 1
ATOM 1226 C C . GLU A 1 155 ? -2.705 18.485 -3.922 1.00 64.56 155 GLU A C 1
ATOM 1228 O O . GLU A 1 155 ? -3.718 17.800 -4.082 1.00 64.56 155 GLU A O 1
ATOM 1233 N N . GLY A 1 156 ? -1.610 17.968 -3.358 1.00 76.19 156 GLY A N 1
ATOM 1234 C CA . GLY A 1 156 ? -1.536 16.596 -2.856 1.00 76.19 156 GLY A CA 1
ATOM 1235 C C . GLY A 1 156 ? -2.331 16.367 -1.573 1.00 76.19 156 GLY A C 1
ATOM 1236 O O . GLY A 1 156 ? -2.471 17.248 -0.726 1.00 76.19 156 GLY A O 1
ATOM 1237 N N . CYS A 1 157 ? -2.806 15.137 -1.394 1.00 89.62 157 CYS A N 1
ATOM 1238 C CA . CYS A 1 157 ? -3.444 14.700 -0.158 1.00 89.62 157 CYS A CA 1
ATOM 1239 C C . CYS A 1 157 ? -2.459 13.862 0.656 1.00 89.62 157 CYS A C 1
ATOM 1241 O O . CYS A 1 157 ? -2.266 12.674 0.382 1.00 89.62 157 CYS A O 1
ATOM 1243 N N . ILE A 1 158 ? -1.841 14.479 1.662 1.00 92.19 158 ILE A N 1
ATOM 1244 C CA . ILE A 1 158 ? -0.923 13.799 2.576 1.00 92.19 158 ILE A CA 1
ATOM 1245 C C . ILE A 1 158 ? -1.644 13.556 3.900 1.00 92.19 158 ILE A C 1
ATOM 1247 O O . ILE A 1 158 ? -2.027 14.493 4.603 1.00 92.19 158 ILE A O 1
ATOM 1251 N N . VAL A 1 159 ? -1.825 12.283 4.244 1.00 93.88 159 VAL A N 1
ATOM 1252 C CA . VAL A 1 159 ? -2.504 11.841 5.464 1.00 93.88 159 VAL A CA 1
ATOM 1253 C C . VAL A 1 159 ? -1.490 11.209 6.408 1.00 93.88 159 VAL A C 1
ATOM 1255 O O . VAL A 1 159 ? -0.875 10.194 6.086 1.00 93.88 159 VAL A O 1
ATOM 1258 N N . LEU A 1 160 ? -1.341 11.776 7.603 1.00 93.00 160 LEU A N 1
ATOM 1259 C CA . LEU A 1 160 ? -0.523 11.209 8.670 1.00 93.00 160 LEU A CA 1
ATOM 1260 C C . LEU A 1 160 ? -1.389 10.378 9.621 1.00 93.00 160 LEU A C 1
ATOM 1262 O O . LEU A 1 160 ? -2.214 10.917 10.353 1.00 93.00 160 LEU A O 1
ATOM 1266 N N . CYS A 1 161 ? -1.136 9.077 9.684 1.00 93.38 161 CYS A N 1
ATOM 1267 C CA . CYS A 1 161 ? -1.710 8.159 10.659 1.00 93.38 161 CYS A CA 1
ATOM 1268 C C . CYS A 1 161 ? -0.696 7.892 11.779 1.00 93.38 161 CYS A C 1
ATOM 1270 O O . CYS A 1 161 ? 0.340 7.270 11.547 1.00 93.38 161 CYS A O 1
ATOM 1272 N N . TYR A 1 162 ? -0.994 8.292 13.015 1.00 91.81 162 TYR A N 1
ATOM 1273 C CA . TYR A 1 162 ? -0.070 8.113 14.141 1.00 91.81 162 TYR A CA 1
ATOM 1274 C C . TYR A 1 162 ? -0.747 7.529 15.378 1.00 91.81 162 TYR A C 1
ATOM 1276 O O . TYR A 1 162 ? -1.908 7.811 15.657 1.00 91.81 162 TYR A O 1
ATOM 1284 N N . GLY A 1 163 ? -0.021 6.707 16.135 1.00 90.44 163 GLY A N 1
ATOM 1285 C CA . GLY A 1 163 ? -0.533 6.083 17.357 1.00 90.44 163 GLY A CA 1
ATOM 1286 C C . GLY A 1 163 ? 0.085 4.714 17.639 1.00 90.44 163 GLY A C 1
ATOM 1287 O O . GLY A 1 163 ? 0.944 4.268 16.877 1.00 90.44 163 GLY A O 1
ATOM 1288 N N . PRO A 1 164 ? -0.364 4.004 18.688 1.00 89.00 164 PRO A N 1
ATOM 1289 C CA . PRO A 1 164 ? 0.184 2.706 19.076 1.00 89.00 164 PRO A CA 1
ATOM 1290 C C . PRO A 1 164 ? 0.128 1.663 17.945 1.00 89.00 164 PRO A C 1
ATOM 1292 O O . PRO A 1 164 ? -0.739 1.749 17.061 1.00 89.00 164 PRO A O 1
ATOM 1295 N N . PRO A 1 165 ? 1.029 0.666 17.932 1.00 88.56 165 PRO A N 1
ATOM 1296 C CA . PRO A 1 165 ? 0.984 -0.421 16.958 1.00 88.56 165 PRO A CA 1
ATOM 1297 C C . PRO A 1 165 ? -0.312 -1.240 17.087 1.00 88.56 165 PRO A C 1
ATOM 1299 O O . PRO A 1 165 ? -0.926 -1.310 18.149 1.00 88.56 165 PRO A O 1
ATOM 1302 N N . GLY A 1 166 ? -0.755 -1.851 15.984 1.00 85.56 166 GLY A N 1
ATOM 1303 C CA . GLY A 1 166 ? -1.937 -2.727 15.984 1.00 85.56 166 GLY A CA 1
ATOM 1304 C C . GLY A 1 166 ? -3.297 -2.017 16.078 1.00 85.56 166 GLY A C 1
ATOM 1305 O O . GLY A 1 166 ? -4.302 -2.675 16.328 1.00 85.56 166 GLY A O 1
ATOM 1306 N N . THR A 1 167 ? -3.354 -0.701 15.859 1.00 88.25 167 THR A N 1
ATOM 1307 C CA . THR A 1 167 ? -4.586 0.119 15.913 1.00 88.25 167 THR A CA 1
ATOM 1308 C C . THR A 1 167 ? -5.274 0.336 14.559 1.00 88.25 167 THR A C 1
ATOM 1310 O O . THR A 1 167 ? -6.308 0.988 14.503 1.00 88.25 167 THR A O 1
ATOM 1313 N N . GLY A 1 168 ? -4.733 -0.213 13.462 1.00 89.75 168 GLY A N 1
ATOM 1314 C CA . GLY A 1 168 ? -5.357 -0.130 12.131 1.00 89.75 168 GLY A CA 1
ATOM 1315 C C . GLY A 1 168 ? -4.863 1.004 11.221 1.00 89.75 168 GLY A C 1
ATOM 1316 O O . GLY A 1 168 ? -5.501 1.280 10.211 1.00 89.75 168 GLY A O 1
ATOM 1317 N N . LYS A 1 169 ? -3.715 1.628 11.523 1.00 93.25 169 LYS A N 1
ATOM 1318 C CA . LYS A 1 169 ? -3.102 2.688 10.692 1.00 93.25 169 LYS A CA 1
ATOM 1319 C C . LYS A 1 169 ? -2.893 2.263 9.230 1.00 93.25 169 LYS A C 1
ATOM 1321 O O . LYS A 1 169 ? -3.484 2.851 8.334 1.00 93.25 169 LYS A O 1
ATOM 1326 N N . THR A 1 170 ? -2.114 1.203 9.012 1.00 93.44 170 THR A N 1
ATOM 1327 C CA . THR A 1 170 ? -1.837 0.598 7.694 1.00 93.44 170 THR A CA 1
ATOM 1328 C C . THR A 1 170 ? -3.132 0.127 7.022 1.00 93.44 170 THR A C 1
ATOM 1330 O O . THR A 1 170 ? -3.403 0.460 5.872 1.00 93.44 170 THR A O 1
ATOM 1333 N N . LEU A 1 171 ? -4.005 -0.534 7.796 1.00 93.00 171 LEU A N 1
ATOM 1334 C CA . LEU A 1 171 ? -5.300 -1.045 7.330 1.00 93.00 171 LEU A CA 1
ATOM 1335 C C . LEU A 1 171 ? -6.216 0.063 6.785 1.00 93.00 171 LEU A C 1
ATOM 1337 O O . LEU A 1 171 ? -7.043 -0.185 5.911 1.00 93.00 171 LEU A O 1
ATOM 1341 N N . THR A 1 172 ? -6.081 1.290 7.283 1.00 94.50 172 THR A N 1
ATOM 1342 C CA . THR A 1 172 ? -6.890 2.423 6.825 1.00 94.50 172 THR A CA 1
ATOM 1343 C C . THR A 1 172 ? -6.582 2.779 5.375 1.00 94.50 172 THR A C 1
ATOM 1345 O O . THR A 1 172 ? -7.508 2.949 4.588 1.00 94.50 172 THR A O 1
ATOM 1348 N N . ALA A 1 173 ? -5.302 2.827 4.997 1.00 95.38 173 ALA A N 1
ATOM 1349 C CA . ALA A 1 173 ? -4.901 3.071 3.613 1.00 95.38 173 ALA A CA 1
ATOM 1350 C C . ALA A 1 173 ? -5.292 1.897 2.700 1.00 95.38 173 ALA A C 1
ATOM 1352 O O . ALA A 1 173 ? -5.833 2.113 1.618 1.00 95.38 173 ALA A O 1
ATOM 1353 N N . GLU A 1 174 ? -5.086 0.659 3.166 1.00 95.06 174 GLU A N 1
ATOM 1354 C CA . GLU A 1 174 ? -5.437 -0.562 2.426 1.00 95.06 174 GLU A CA 1
ATOM 1355 C C . GLU A 1 174 ? -6.929 -0.633 2.093 1.00 95.06 174 GLU A C 1
ATOM 1357 O O . GLU A 1 174 ? -7.314 -0.789 0.936 1.00 95.06 174 GLU A O 1
ATOM 1362 N N . THR A 1 175 ? -7.783 -0.486 3.106 1.00 94.62 175 THR A N 1
ATOM 1363 C CA . THR A 1 175 ? -9.240 -0.580 2.941 1.00 94.62 175 THR A CA 1
ATOM 1364 C C . THR A 1 175 ? -9.801 0.557 2.095 1.00 94.62 175 THR A C 1
ATOM 1366 O O . THR A 1 175 ? -10.759 0.349 1.348 1.00 94.62 175 THR A O 1
ATOM 1369 N N . LEU A 1 176 ? -9.200 1.746 2.178 1.00 94.44 176 LEU A N 1
ATOM 1370 C CA . LEU A 1 176 ? -9.608 2.895 1.383 1.00 94.44 176 LEU A CA 1
ATOM 1371 C C . LEU A 1 176 ? -9.219 2.732 -0.091 1.00 94.44 176 LEU A C 1
ATOM 1373 O O . LEU A 1 176 ? -10.062 2.954 -0.956 1.00 94.44 176 LEU A O 1
ATOM 1377 N N . ALA A 1 177 ? -7.992 2.291 -0.383 1.00 94.75 177 ALA A N 1
ATOM 1378 C CA . ALA A 1 177 ? -7.561 1.996 -1.751 1.00 94.75 177 ALA A CA 1
ATOM 1379 C C . ALA A 1 177 ? -8.422 0.892 -2.387 1.00 94.75 177 ALA A C 1
ATOM 1381 O O . ALA A 1 177 ? -8.875 1.038 -3.523 1.00 94.75 177 ALA A O 1
ATOM 1382 N N . GLU A 1 178 ? -8.723 -0.161 -1.621 1.00 94.44 178 GLU A N 1
ATOM 1383 C CA . GLU A 1 178 ? -9.585 -1.264 -2.053 1.00 94.44 178 GLU A CA 1
ATOM 1384 C C . GLU A 1 178 ? -11.016 -0.789 -2.351 1.00 94.44 178 GLU A C 1
ATOM 1386 O O . GLU A 1 178 ? -11.575 -1.166 -3.372 1.00 94.44 178 GLU A O 1
ATOM 1391 N N . THR A 1 179 ? -11.590 0.086 -1.517 1.00 93.06 179 THR A N 1
ATOM 1392 C CA . THR A 1 179 ? -12.959 0.613 -1.704 1.00 93.06 179 THR A CA 1
ATOM 1393 C C . THR A 1 179 ? -13.050 1.634 -2.843 1.00 93.06 179 THR A C 1
ATOM 1395 O O . THR A 1 179 ? -14.098 1.782 -3.465 1.00 93.06 179 THR A O 1
ATOM 1398 N N . LEU A 1 180 ? -11.965 2.362 -3.124 1.00 92.12 180 LEU A N 1
ATOM 1399 C CA . LEU A 1 180 ? -11.895 3.354 -4.206 1.00 92.12 180 LEU A CA 1
ATOM 1400 C C . LEU A 1 180 ? -11.390 2.769 -5.534 1.00 92.12 180 LEU A C 1
ATOM 1402 O O . LEU A 1 180 ? -11.191 3.514 -6.495 1.00 92.12 180 LEU A O 1
ATOM 1406 N N . HIS A 1 181 ? -11.170 1.452 -5.589 1.00 94.00 181 HIS A N 1
ATOM 1407 C CA . HIS A 1 181 ? -10.642 0.731 -6.754 1.00 94.00 181 HIS A CA 1
ATOM 1408 C C . HIS A 1 181 ? -9.351 1.364 -7.281 1.00 94.00 181 HIS A C 1
ATOM 1410 O O . HIS A 1 181 ? -9.186 1.591 -8.484 1.00 94.00 181 HIS A O 1
ATOM 1416 N N . ARG A 1 182 ? -8.439 1.708 -6.367 1.00 94.12 182 ARG A N 1
ATOM 1417 C CA . ARG A 1 182 ? -7.129 2.272 -6.703 1.00 94.12 182 ARG A CA 1
ATOM 1418 C C . ARG A 1 182 ? -5.999 1.323 -6.318 1.00 94.12 182 ARG A C 1
ATOM 1420 O O . ARG A 1 182 ? -6.118 0.606 -5.324 1.00 94.12 182 ARG A O 1
ATOM 1427 N N . PRO A 1 183 ? -4.886 1.321 -7.071 1.00 95.62 183 PRO A N 1
ATOM 1428 C CA . PRO A 1 183 ? -3.693 0.601 -6.657 1.00 95.62 183 PRO A CA 1
ATOM 1429 C C . PRO A 1 183 ? -3.172 1.142 -5.326 1.00 95.62 183 PRO A C 1
ATOM 1431 O O . PRO A 1 183 ? -3.192 2.351 -5.097 1.00 95.62 183 PRO A O 1
ATOM 1434 N N . LEU A 1 184 ? -2.667 0.249 -4.478 1.00 96.81 184 LEU A N 1
ATOM 1435 C CA . LEU A 1 184 ? -1.939 0.605 -3.267 1.00 96.81 184 LEU A CA 1
ATOM 1436 C C . LEU A 1 184 ? -0.465 0.256 -3.459 1.00 96.81 184 LEU A C 1
ATOM 1438 O O . LEU A 1 184 ? -0.125 -0.914 -3.639 1.00 96.81 184 LEU A O 1
ATOM 1442 N N . TRP A 1 185 ? 0.407 1.255 -3.366 1.00 96.62 185 TRP A N 1
ATOM 1443 C CA . TRP A 1 185 ? 1.848 1.044 -3.322 1.00 96.62 185 TRP A CA 1
ATOM 1444 C C . TRP A 1 185 ? 2.352 1.222 -1.892 1.00 96.62 185 TRP A C 1
ATOM 1446 O O . TRP A 1 185 ? 2.636 2.334 -1.450 1.00 96.62 185 TRP A O 1
ATOM 1456 N N . ALA A 1 186 ? 2.443 0.108 -1.164 1.00 95.50 186 ALA A N 1
ATOM 1457 C CA . ALA A 1 186 ? 2.969 0.077 0.195 1.00 95.50 186 ALA A CA 1
ATOM 1458 C C . ALA A 1 186 ? 4.495 -0.077 0.191 1.00 95.50 186 ALA A C 1
ATOM 1460 O O . ALA A 1 186 ? 5.030 -1.034 -0.372 1.00 95.50 186 ALA A O 1
ATOM 1461 N N . ILE A 1 187 ? 5.195 0.855 0.826 1.00 93.50 187 ILE A N 1
ATOM 1462 C CA . ILE A 1 187 ? 6.654 0.926 0.921 1.00 93.50 187 ILE A CA 1
ATOM 1463 C C . ILE A 1 187 ? 7.017 1.083 2.388 1.00 93.50 187 ILE A C 1
ATOM 1465 O O . ILE A 1 187 ? 6.389 1.850 3.113 1.00 93.50 187 ILE A O 1
ATOM 1469 N N . SER A 1 188 ? 8.024 0.342 2.830 1.00 90.06 188 SER A N 1
ATOM 1470 C CA . SER A 1 188 ? 8.604 0.555 4.151 1.00 90.06 188 SER A CA 1
ATOM 1471 C C . SER A 1 188 ? 9.673 1.637 4.065 1.00 90.06 188 SER A C 1
ATOM 1473 O O . SER A 1 188 ? 10.418 1.685 3.086 1.00 90.06 188 SER A O 1
ATOM 1475 N N . ALA A 1 189 ? 9.802 2.471 5.097 1.00 83.88 189 ALA A N 1
ATOM 1476 C CA . ALA A 1 189 ? 10.882 3.453 5.187 1.00 83.88 189 ALA A CA 1
ATOM 1477 C C . ALA A 1 189 ? 12.277 2.851 4.915 1.00 83.88 189 ALA A C 1
ATOM 1479 O O . ALA A 1 189 ? 13.104 3.480 4.261 1.00 83.88 189 ALA A O 1
ATOM 1480 N N . PHE A 1 190 ? 12.520 1.604 5.330 1.00 83.12 190 PHE A N 1
ATOM 1481 C CA . PHE A 1 190 ? 13.801 0.920 5.130 1.00 83.12 190 PHE A CA 1
ATOM 1482 C C . PHE A 1 190 ? 14.145 0.636 3.658 1.00 83.12 190 PHE A C 1
ATOM 1484 O O . PHE A 1 190 ? 15.315 0.459 3.327 1.00 83.12 190 PHE A O 1
ATOM 1491 N N . GLU A 1 191 ? 13.155 0.604 2.766 1.00 87.38 191 GLU A N 1
ATOM 1492 C CA . GLU A 1 191 ? 13.355 0.323 1.338 1.00 87.38 191 GLU A CA 1
ATOM 1493 C C . GLU A 1 191 ? 13.834 1.546 0.549 1.00 87.38 191 GLU A C 1
ATOM 1495 O O . GLU A 1 191 ? 14.296 1.413 -0.584 1.00 87.38 191 GLU A O 1
ATOM 1500 N N . LEU A 1 192 ? 13.727 2.746 1.124 1.00 86.19 192 LEU A N 1
ATOM 1501 C CA . LEU A 1 192 ? 14.082 3.985 0.437 1.00 86.19 192 LEU A CA 1
ATOM 1502 C C . LEU A 1 192 ? 15.596 4.246 0.401 1.00 86.19 192 LEU A C 1
ATOM 1504 O O . LEU A 1 192 ? 16.033 5.127 -0.329 1.00 86.19 192 LEU A O 1
ATOM 1508 N N . GLY A 1 193 ? 16.394 3.473 1.139 1.00 85.12 193 GLY A N 1
ATOM 1509 C CA . GLY A 1 193 ? 17.845 3.639 1.227 1.00 85.12 193 GLY A CA 1
ATOM 1510 C C . GLY A 1 193 ? 18.286 4.417 2.469 1.00 85.12 193 GLY A C 1
ATOM 1511 O O . GLY A 1 193 ? 17.484 5.043 3.168 1.00 85.12 193 GLY A O 1
ATOM 1512 N N . GLN A 1 194 ? 19.585 4.340 2.768 1.00 83.81 194 GLN A N 1
ATOM 1513 C CA . GLN A 1 194 ? 20.180 4.962 3.963 1.00 83.81 194 GLN A CA 1
ATOM 1514 C C . GLN A 1 194 ? 20.907 6.279 3.658 1.00 83.81 194 GLN A C 1
ATOM 1516 O O . GLN A 1 194 ? 21.245 7.022 4.580 1.00 83.81 194 GLN A O 1
ATOM 1521 N N . GLU A 1 195 ? 21.111 6.587 2.377 1.00 86.88 195 GLU A N 1
ATOM 1522 C CA . GLU A 1 195 ? 21.793 7.791 1.908 1.00 86.88 195 GLU A CA 1
ATOM 1523 C C . GLU A 1 195 ? 20.833 8.718 1.145 1.00 86.88 195 GLU A C 1
ATOM 1525 O O . GLU A 1 195 ? 19.876 8.280 0.501 1.00 86.88 195 GLU A O 1
ATOM 1530 N N . ALA A 1 196 ? 21.100 10.027 1.191 1.00 87.31 196 ALA A N 1
ATOM 1531 C CA . ALA A 1 196 ? 20.184 11.053 0.674 1.00 87.31 196 ALA A CA 1
ATOM 1532 C C . ALA A 1 196 ? 19.919 10.943 -0.829 1.00 87.31 196 ALA A C 1
ATOM 1534 O O . ALA A 1 196 ? 18.791 11.161 -1.268 1.00 87.31 196 ALA A O 1
ATOM 1535 N N . GLY A 1 197 ? 20.936 10.565 -1.607 1.00 90.31 197 GLY A N 1
ATOM 1536 C CA . GLY A 1 197 ? 20.793 10.371 -3.049 1.00 90.31 197 GLY A CA 1
ATOM 1537 C C . GLY A 1 197 ? 19.928 9.161 -3.414 1.00 90.31 197 GLY A C 1
ATOM 1538 O O . GLY A 1 197 ? 19.139 9.236 -4.358 1.00 90.31 197 GLY A O 1
ATOM 1539 N N . GLU A 1 198 ? 20.034 8.068 -2.652 1.00 90.88 198 GLU A N 1
ATOM 1540 C CA . GLU A 1 198 ? 19.225 6.859 -2.853 1.00 90.88 198 GLU A CA 1
ATOM 1541 C C . GLU A 1 198 ? 17.757 7.137 -2.531 1.00 90.88 198 GLU A C 1
ATOM 1543 O O . GLU A 1 198 ? 16.892 6.897 -3.376 1.00 90.88 198 GLU A O 1
ATOM 1548 N N . LEU A 1 199 ? 17.500 7.756 -1.370 1.00 91.50 199 LEU A N 1
ATOM 1549 C CA . LEU A 1 199 ? 16.168 8.209 -0.961 1.00 91.50 199 LEU A CA 1
ATOM 1550 C C . LEU A 1 199 ? 15.549 9.119 -2.016 1.00 91.50 199 LEU A C 1
ATOM 1552 O O . LEU A 1 199 ? 14.404 8.911 -2.413 1.00 91.50 199 LEU A O 1
ATOM 1556 N N . GLU A 1 200 ? 16.296 10.125 -2.475 1.00 92.81 200 GLU A N 1
ATOM 1557 C CA . GLU A 1 200 ? 15.799 11.075 -3.463 1.00 92.81 200 GLU A CA 1
ATOM 1558 C C . GLU A 1 200 ? 15.388 10.382 -4.761 1.00 92.81 200 GLU A C 1
ATOM 1560 O O . GLU A 1 200 ? 14.315 10.656 -5.300 1.00 92.81 200 GLU A O 1
ATOM 1565 N N . THR A 1 201 ? 16.235 9.483 -5.256 1.00 92.00 201 THR A N 1
ATOM 1566 C CA . THR A 1 201 ? 16.013 8.786 -6.524 1.00 92.00 201 THR A CA 1
ATOM 1567 C C . THR A 1 201 ? 14.838 7.820 -6.414 1.00 92.00 201 THR A C 1
ATOM 1569 O O . THR A 1 201 ? 13.906 7.887 -7.221 1.00 92.00 201 THR A O 1
ATOM 1572 N N . HIS A 1 202 ? 14.838 6.970 -5.385 1.00 91.81 202 HIS A N 1
ATOM 1573 C CA . HIS A 1 202 ? 13.832 5.929 -5.213 1.00 91.81 202 HIS A CA 1
ATOM 1574 C C . HIS A 1 202 ? 12.458 6.523 -4.882 1.00 91.81 202 HIS A C 1
ATOM 1576 O O . HIS A 1 202 ? 11.470 6.207 -5.550 1.00 91.81 202 HIS A O 1
ATOM 1582 N N . LEU A 1 203 ? 12.377 7.448 -3.918 1.00 92.88 203 LEU A N 1
ATOM 1583 C CA . LEU A 1 203 ? 11.101 8.055 -3.541 1.00 92.88 203 LEU A CA 1
ATOM 1584 C C . LEU A 1 203 ? 10.522 8.899 -4.684 1.00 92.88 203 LEU A C 1
ATOM 1586 O O . LEU A 1 203 ? 9.323 8.827 -4.942 1.00 92.88 203 LEU A O 1
ATOM 1590 N N . ARG A 1 204 ? 11.346 9.645 -5.434 1.00 92.69 204 ARG A N 1
ATOM 1591 C CA . ARG A 1 204 ? 10.875 10.373 -6.627 1.00 92.69 204 ARG A CA 1
ATOM 1592 C C . ARG A 1 204 ? 10.303 9.425 -7.679 1.00 92.69 204 ARG A C 1
ATOM 1594 O O . ARG A 1 204 ? 9.253 9.719 -8.255 1.00 92.69 204 ARG A O 1
ATOM 1601 N N . GLN A 1 205 ? 10.975 8.307 -7.946 1.00 90.94 205 GLN A N 1
ATOM 1602 C CA . GLN A 1 205 ? 10.503 7.316 -8.912 1.00 90.94 205 GLN A CA 1
ATOM 1603 C C . GLN A 1 205 ? 9.156 6.726 -8.486 1.00 90.94 205 GLN A C 1
ATOM 1605 O O . GLN A 1 205 ? 8.227 6.674 -9.293 1.00 90.94 205 GLN A O 1
ATOM 1610 N N . VAL A 1 206 ? 9.025 6.345 -7.216 1.00 93.06 206 VAL A N 1
ATOM 1611 C CA . VAL A 1 206 ? 7.769 5.853 -6.638 1.0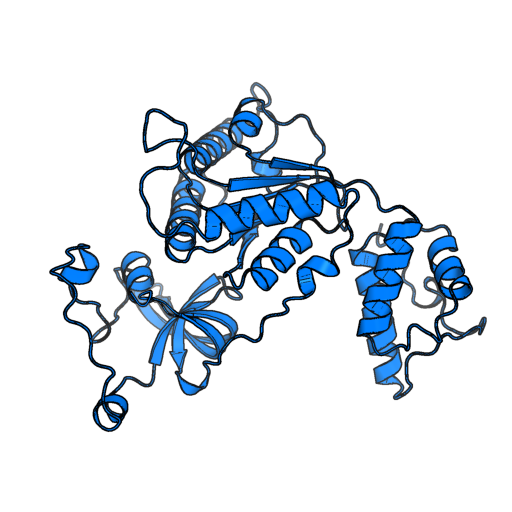0 93.06 206 VAL A CA 1
ATOM 1612 C C . VAL A 1 206 ? 6.662 6.889 -6.784 1.00 93.06 206 VAL A C 1
ATOM 1614 O O . VAL A 1 206 ? 5.624 6.584 -7.361 1.00 93.06 206 VAL A O 1
ATOM 1617 N N . LEU A 1 207 ? 6.873 8.112 -6.287 1.00 92.44 207 LEU A N 1
ATOM 1618 C CA . LEU A 1 207 ? 5.840 9.148 -6.252 1.00 92.44 207 LEU A CA 1
ATOM 1619 C C . LEU A 1 207 ? 5.390 9.536 -7.667 1.00 92.44 207 LEU A C 1
ATOM 1621 O O . LEU A 1 207 ? 4.195 9.621 -7.933 1.00 92.44 207 LEU A O 1
ATOM 1625 N N . SER A 1 208 ? 6.324 9.708 -8.604 1.00 90.00 208 SER A N 1
ATOM 1626 C CA . SER A 1 208 ? 5.991 10.036 -9.999 1.00 90.00 208 SER A CA 1
ATOM 1627 C C . SER A 1 208 ? 5.224 8.915 -10.710 1.00 90.00 208 SER A C 1
ATOM 1629 O O . SER A 1 208 ? 4.271 9.181 -11.446 1.00 90.00 208 SER A O 1
ATOM 1631 N N . THR A 1 209 ? 5.600 7.659 -10.464 1.00 91.12 209 THR A N 1
ATOM 1632 C CA . THR A 1 209 ? 4.923 6.494 -11.045 1.00 91.12 209 THR A CA 1
ATOM 1633 C C . THR A 1 209 ? 3.539 6.298 -10.417 1.00 91.12 209 THR A C 1
ATOM 1635 O O . THR A 1 209 ? 2.555 6.098 -11.127 1.00 91.12 209 THR A O 1
ATOM 1638 N N . ALA A 1 210 ? 3.432 6.435 -9.095 1.00 92.50 210 ALA A N 1
ATOM 1639 C CA . ALA A 1 210 ? 2.170 6.350 -8.375 1.00 92.50 210 ALA A CA 1
ATOM 1640 C C . ALA A 1 210 ? 1.187 7.446 -8.802 1.00 92.50 210 ALA A C 1
ATOM 1642 O O . ALA A 1 210 ? 0.012 7.150 -9.009 1.00 92.50 210 ALA A O 1
ATOM 1643 N N . LEU A 1 211 ? 1.664 8.677 -9.013 1.00 89.31 211 LEU A N 1
ATOM 1644 C CA . LEU A 1 211 ? 0.843 9.780 -9.513 1.00 89.31 211 LEU A CA 1
ATOM 1645 C C . LEU A 1 211 ? 0.235 9.447 -10.881 1.00 89.31 211 LEU A C 1
ATOM 1647 O O . LEU A 1 211 ? -0.969 9.601 -11.075 1.00 89.31 211 LEU A O 1
ATOM 1651 N N . ARG A 1 212 ? 1.044 8.917 -11.808 1.00 87.62 212 ARG A N 1
ATOM 1652 C CA . ARG A 1 212 ? 0.581 8.480 -13.136 1.00 87.62 212 ARG A CA 1
ATOM 1653 C C . ARG A 1 212 ? -0.504 7.410 -13.045 1.00 87.62 212 ARG A C 1
ATOM 1655 O O . ARG A 1 212 ? -1.481 7.480 -13.779 1.00 87.62 212 ARG A O 1
ATOM 1662 N N . TRP A 1 213 ? -0.336 6.447 -12.147 1.00 91.06 213 TRP A N 1
ATOM 1663 C CA . TRP A 1 213 ? -1.297 5.365 -11.923 1.00 91.06 213 TRP A CA 1
ATOM 1664 C C . TRP A 1 213 ? -2.485 5.754 -11.048 1.00 91.06 213 TRP A C 1
ATOM 1666 O O . TRP A 1 213 ? -3.347 4.912 -10.788 1.00 91.06 213 TRP A O 1
ATOM 1676 N N . ARG A 1 214 ? -2.511 6.996 -10.541 1.00 90.38 214 ARG A N 1
ATOM 1677 C CA . ARG A 1 214 ? -3.450 7.450 -9.506 1.00 90.38 214 ARG A CA 1
ATOM 1678 C C . ARG A 1 214 ? -3.503 6.470 -8.326 1.00 90.38 214 ARG A C 1
ATOM 1680 O O . ARG A 1 214 ? -4.566 6.173 -7.781 1.00 90.38 214 ARG A O 1
ATOM 1687 N N . ALA A 1 215 ? -2.342 5.923 -7.978 1.00 93.75 215 ALA A N 1
ATOM 1688 C CA . ALA A 1 215 ? -2.176 4.978 -6.893 1.00 93.75 215 ALA A CA 1
ATOM 1689 C C . ALA A 1 215 ? -2.134 5.711 -5.550 1.00 93.75 215 ALA A C 1
ATOM 1691 O O . ALA A 1 215 ? -1.589 6.809 -5.428 1.00 93.75 215 ALA A O 1
ATOM 1692 N N . VAL A 1 216 ? -2.677 5.063 -4.526 1.00 96.00 216 VAL A N 1
ATOM 1693 C CA . VAL A 1 216 ? -2.469 5.461 -3.138 1.00 96.00 216 VAL A CA 1
ATOM 1694 C C . VAL A 1 216 ? -1.089 4.964 -2.725 1.00 96.00 216 VAL A C 1
ATOM 1696 O O . VAL A 1 216 ? -0.818 3.764 -2.776 1.00 96.00 216 VAL A O 1
ATOM 1699 N N . VAL A 1 217 ? -0.208 5.871 -2.313 1.00 96.56 217 VAL A N 1
ATOM 1700 C CA . VAL A 1 217 ? 1.092 5.497 -1.744 1.00 96.56 217 VAL A CA 1
ATOM 1701 C C . VAL A 1 217 ? 0.938 5.360 -0.239 1.00 96.56 217 VAL A C 1
ATOM 1703 O O . VAL A 1 217 ? 0.322 6.208 0.402 1.00 96.56 217 VAL A O 1
ATOM 1706 N N . LEU A 1 218 ? 1.497 4.302 0.332 1.00 96.94 218 LEU A N 1
ATOM 1707 C CA . LEU A 1 218 ? 1.569 4.093 1.771 1.00 96.94 218 LEU A CA 1
ATOM 1708 C C . LEU A 1 218 ? 3.036 3.957 2.162 1.00 96.94 218 LEU A C 1
ATOM 1710 O O . LEU A 1 218 ? 3.676 2.984 1.781 1.00 96.94 218 LEU A O 1
ATOM 1714 N N . LEU A 1 219 ? 3.550 4.912 2.930 1.00 94.75 219 LEU A N 1
ATOM 1715 C CA . LEU A 1 219 ? 4.851 4.805 3.573 1.00 94.75 219 LEU A CA 1
ATOM 1716 C C . LEU A 1 219 ? 4.649 4.353 5.020 1.00 94.75 219 LEU A C 1
ATOM 1718 O O . LEU A 1 219 ? 4.185 5.125 5.867 1.00 94.75 219 LEU A O 1
ATOM 1722 N N . ASP A 1 220 ? 4.962 3.088 5.276 1.00 91.44 220 ASP A N 1
ATOM 1723 C CA . ASP A 1 220 ? 4.843 2.482 6.599 1.00 91.44 220 ASP A CA 1
ATOM 1724 C C . ASP A 1 220 ? 6.122 2.730 7.412 1.00 91.44 220 ASP A C 1
ATOM 1726 O O . ASP A 1 220 ? 7.232 2.663 6.873 1.00 91.44 220 ASP A O 1
ATOM 1730 N N . GLU A 1 221 ? 5.958 3.008 8.707 1.00 85.50 221 GLU A N 1
ATOM 1731 C CA . GLU A 1 221 ? 7.065 3.227 9.656 1.00 85.50 221 G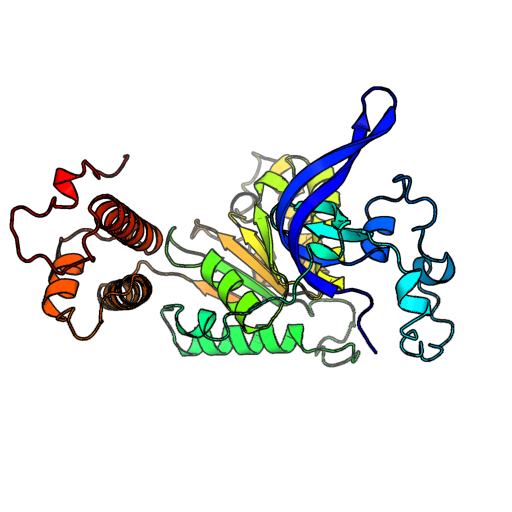LU A CA 1
ATOM 1732 C C . GLU A 1 221 ? 7.981 4.395 9.253 1.00 85.50 221 GLU A C 1
ATOM 1734 O O . GLU A 1 221 ? 9.207 4.314 9.253 1.00 85.50 221 GLU A O 1
ATOM 1739 N N . ALA A 1 222 ? 7.372 5.535 8.918 1.00 84.38 222 ALA A N 1
ATOM 1740 C CA . ALA A 1 222 ? 8.097 6.737 8.511 1.00 84.38 222 ALA A CA 1
ATOM 1741 C C . ALA A 1 222 ? 8.822 7.449 9.676 1.00 84.38 222 ALA A C 1
ATOM 1743 O O . ALA A 1 222 ? 9.372 8.531 9.485 1.00 84.38 222 ALA A O 1
ATOM 1744 N N . ASP A 1 223 ? 8.846 6.891 10.890 1.00 79.56 223 ASP A N 1
ATOM 1745 C CA . ASP A 1 223 ? 9.370 7.546 12.093 1.00 79.56 223 ASP A CA 1
ATOM 1746 C C . ASP A 1 223 ? 10.835 7.981 11.975 1.00 79.56 223 ASP A C 1
ATOM 1748 O O . ASP A 1 223 ? 11.192 9.020 12.528 1.00 79.56 223 ASP A O 1
ATOM 1752 N N . ALA A 1 224 ? 11.644 7.268 11.187 1.00 74.31 224 ALA A N 1
ATOM 1753 C CA . ALA A 1 224 ? 13.026 7.650 10.891 1.00 74.31 224 ALA A CA 1
ATOM 1754 C C . ALA A 1 224 ? 13.159 9.010 10.173 1.00 74.31 224 ALA A C 1
ATOM 1756 O O . ALA A 1 224 ? 14.198 9.658 10.291 1.00 74.31 224 ALA A O 1
ATOM 1757 N N . TYR A 1 225 ? 12.124 9.453 9.453 1.00 74.62 225 TYR A N 1
ATOM 1758 C CA . TYR A 1 225 ? 12.118 10.717 8.709 1.00 74.62 225 TYR A CA 1
ATOM 1759 C C . TYR A 1 225 ? 11.334 11.829 9.413 1.00 74.62 225 TYR A C 1
ATOM 1761 O O . TYR A 1 225 ? 11.525 13.001 9.089 1.00 74.62 225 TYR A O 1
ATOM 1769 N N . LEU A 1 226 ? 10.450 11.468 10.352 1.00 70.62 226 LEU A N 1
ATOM 1770 C CA . LEU A 1 226 ? 9.502 12.385 10.998 1.00 70.62 226 LEU A CA 1
ATOM 1771 C C . LEU A 1 226 ? 9.974 12.949 12.342 1.00 70.62 226 LEU A C 1
ATOM 1773 O O . LEU A 1 226 ? 9.300 13.813 12.908 1.00 70.62 226 LEU A O 1
ATOM 1777 N N . GLU A 1 227 ? 11.086 12.458 12.889 1.00 66.81 227 GLU A N 1
ATOM 1778 C CA . GLU A 1 227 ? 11.612 12.974 14.150 1.00 66.81 227 GLU A CA 1
ATOM 1779 C C . GLU A 1 227 ? 12.184 14.387 14.021 1.00 66.81 227 GLU A C 1
ATOM 1781 O O . GLU A 1 227 ? 12.868 14.724 13.055 1.00 66.81 227 GLU A O 1
ATOM 1786 N N . SER A 1 228 ? 11.898 15.213 15.036 1.00 59.69 228 SER A N 1
ATOM 1787 C CA . SER A 1 228 ? 12.431 16.570 15.157 1.00 59.69 228 SER A CA 1
ATOM 1788 C C . SER A 1 228 ? 13.955 16.574 15.025 1.00 59.69 228 SER A C 1
ATOM 1790 O O . SER A 1 228 ? 14.649 15.765 15.648 1.00 59.69 228 SER A O 1
ATOM 1792 N N . ARG A 1 229 ? 14.471 17.533 14.248 1.00 60.97 229 ARG A N 1
ATOM 1793 C CA . ARG A 1 229 ? 15.908 17.767 14.064 1.00 60.97 229 ARG A CA 1
ATOM 1794 C C . ARG A 1 229 ? 16.557 17.966 15.429 1.00 60.97 229 ARG A C 1
ATOM 1796 O O . ARG A 1 229 ? 16.382 19.006 16.058 1.00 60.97 229 ARG A O 1
ATOM 1803 N N . THR A 1 230 ? 17.294 16.969 15.905 1.00 56.44 230 THR A N 1
ATOM 1804 C CA . THR A 1 230 ? 18.067 17.134 17.137 1.00 56.44 230 THR A CA 1
ATOM 1805 C C . THR A 1 230 ? 19.327 17.909 16.773 1.00 56.44 230 THR A C 1
ATOM 1807 O O . THR A 1 230 ? 20.056 17.535 15.849 1.00 56.44 230 THR A O 1
ATOM 1810 N N . SER A 1 231 ? 19.554 19.036 17.443 1.00 52.41 231 SER A N 1
ATOM 1811 C CA . SER A 1 231 ? 20.716 19.888 17.219 1.00 52.41 231 SER A CA 1
ATOM 1812 C C . SER A 1 231 ? 22.009 19.100 17.484 1.00 52.41 231 SER A C 1
ATOM 1814 O O . SER A 1 231 ? 22.211 18.543 18.557 1.00 52.41 231 SER A O 1
ATOM 1816 N N . ASN A 1 232 ? 22.884 19.076 16.474 1.00 53.97 232 ASN A N 1
ATOM 1817 C CA . ASN A 1 232 ? 24.298 18.668 16.494 1.00 53.97 232 ASN A CA 1
ATOM 1818 C C . ASN A 1 232 ? 24.706 17.183 16.458 1.00 53.97 232 ASN A C 1
ATOM 1820 O O . ASN A 1 232 ? 25.909 16.945 16.401 1.00 53.97 232 ASN A O 1
ATOM 1824 N N . VAL A 1 233 ? 23.806 16.192 16.410 1.00 59.53 233 VAL A N 1
ATOM 1825 C CA . VAL A 1 233 ? 24.254 14.774 16.445 1.00 59.53 233 VAL A CA 1
ATOM 1826 C C . VAL A 1 233 ? 24.211 14.063 15.085 1.00 59.53 233 VAL A C 1
ATOM 1828 O O . VAL A 1 233 ? 25.103 13.270 14.806 1.00 59.53 233 VAL A O 1
ATOM 1831 N N . ASP A 1 234 ? 23.276 14.390 14.180 1.00 73.62 234 ASP A N 1
ATOM 1832 C CA . ASP A 1 234 ? 23.094 13.609 12.940 1.00 73.62 234 ASP A CA 1
ATOM 1833 C C . ASP A 1 234 ? 22.861 14.453 11.675 1.00 73.62 234 ASP A C 1
ATOM 1835 O O . ASP A 1 234 ? 21.736 14.620 11.195 1.00 73.62 234 ASP A O 1
ATOM 1839 N N . ILE A 1 235 ? 23.949 14.931 11.062 1.00 78.56 235 ILE A N 1
ATOM 1840 C CA . ILE A 1 235 ? 23.915 15.646 9.769 1.00 78.56 235 ILE A CA 1
ATOM 1841 C C . ILE A 1 235 ? 23.232 14.797 8.683 1.00 78.56 235 ILE A C 1
ATOM 1843 O O . ILE A 1 235 ? 22.401 15.310 7.932 1.00 78.56 235 ILE A O 1
ATOM 1847 N N . LYS A 1 236 ? 23.527 13.488 8.635 1.00 79.88 236 LYS A N 1
ATOM 1848 C CA . LYS A 1 236 ? 22.932 12.560 7.660 1.00 79.88 236 LYS A CA 1
ATOM 1849 C C . LYS A 1 236 ? 21.408 12.492 7.777 1.00 79.88 236 LYS A C 1
ATOM 1851 O O . LYS A 1 236 ? 20.718 12.633 6.774 1.00 79.88 236 LYS A O 1
ATOM 1856 N N . ARG A 1 237 ? 20.870 12.341 8.993 1.00 77.56 237 ARG A N 1
ATOM 1857 C CA . ARG A 1 237 ? 19.413 12.283 9.223 1.00 77.56 237 ARG A CA 1
ATOM 1858 C C . ARG A 1 237 ? 18.733 13.588 8.829 1.00 77.56 237 ARG A C 1
ATOM 1860 O O . ARG A 1 237 ? 17.732 13.562 8.124 1.00 77.56 237 ARG A O 1
ATOM 1867 N N . ASN A 1 238 ? 19.324 14.724 9.193 1.00 80.56 238 ASN A N 1
ATOM 1868 C CA . ASN A 1 238 ? 18.786 16.034 8.826 1.00 80.56 238 ASN A CA 1
ATOM 1869 C C . ASN A 1 238 ? 18.738 16.242 7.303 1.00 80.56 238 ASN A C 1
ATOM 1871 O O . ASN A 1 238 ? 17.772 16.816 6.796 1.00 80.56 238 ASN A O 1
ATOM 1875 N N . LEU A 1 239 ? 19.746 15.752 6.570 1.00 85.31 239 LEU A N 1
ATOM 1876 C CA . LEU A 1 239 ? 19.750 15.780 5.108 1.00 85.31 239 LEU A CA 1
ATOM 1877 C C . LEU A 1 239 ? 18.638 14.894 4.526 1.00 85.31 239 LEU A C 1
ATOM 1879 O O . LEU A 1 239 ? 17.883 15.363 3.675 1.00 85.31 239 LEU A O 1
ATOM 1883 N N . MET A 1 240 ? 18.489 13.662 5.026 1.00 86.06 240 MET A N 1
ATOM 1884 C CA . MET A 1 240 ? 17.413 12.741 4.626 1.00 86.06 240 MET A CA 1
ATOM 1885 C C . MET A 1 240 ? 16.030 13.356 4.851 1.00 86.06 240 MET A C 1
ATOM 1887 O O . MET A 1 240 ? 15.218 13.409 3.928 1.00 86.06 240 MET A O 1
ATOM 1891 N N . THR A 1 241 ? 15.776 13.894 6.047 1.00 85.00 241 THR A N 1
ATOM 1892 C CA . THR A 1 241 ? 14.524 14.587 6.376 1.00 85.00 241 THR A CA 1
ATOM 1893 C C . THR A 1 241 ? 14.297 15.795 5.465 1.00 85.00 241 THR A C 1
ATOM 1895 O O . THR A 1 241 ? 13.181 16.015 5.002 1.00 85.00 241 THR A O 1
ATOM 1898 N N . GLY A 1 242 ? 15.342 16.566 5.147 1.00 87.06 242 GLY A N 1
ATOM 1899 C CA . GLY A 1 242 ? 15.249 17.692 4.213 1.00 87.06 242 GLY A CA 1
ATOM 1900 C C . GLY A 1 242 ? 14.839 17.271 2.797 1.00 87.06 242 GLY A C 1
ATOM 1901 O O . GLY A 1 242 ? 13.939 17.874 2.210 1.00 87.06 242 GLY A O 1
ATOM 1902 N N . VAL A 1 243 ? 15.459 16.214 2.262 1.00 89.06 243 VAL A N 1
ATOM 1903 C CA . VAL A 1 243 ? 15.099 15.627 0.959 1.00 89.06 243 VAL A CA 1
ATOM 1904 C C . VAL A 1 243 ? 13.662 15.112 0.976 1.00 89.06 243 VAL A C 1
ATOM 1906 O O . VAL A 1 243 ? 12.895 15.420 0.065 1.00 89.06 243 VAL A O 1
ATOM 1909 N N . PHE A 1 244 ? 13.284 14.386 2.028 1.00 89.12 244 PHE A N 1
ATOM 1910 C CA . PHE A 1 244 ? 11.944 13.840 2.199 1.00 89.12 244 PHE A CA 1
ATOM 1911 C C . PHE A 1 244 ? 10.874 14.940 2.164 1.00 89.12 244 PHE A C 1
ATOM 1913 O O . PHE A 1 244 ? 9.976 14.899 1.326 1.00 89.12 244 PHE A O 1
ATOM 1920 N N . LEU A 1 245 ? 11.015 15.980 2.995 1.00 86.88 245 LEU A N 1
ATOM 1921 C CA . LEU A 1 245 ? 10.073 17.105 3.053 1.00 86.88 245 LEU A CA 1
ATOM 1922 C C . LEU A 1 245 ? 9.950 17.852 1.722 1.00 86.88 245 LEU A C 1
ATOM 1924 O O . LEU A 1 245 ? 8.850 18.259 1.346 1.00 86.88 245 LEU A O 1
ATOM 1928 N N . ARG A 1 246 ? 11.065 18.021 1.001 1.00 88.62 246 ARG A N 1
ATOM 1929 C CA . ARG A 1 246 ? 11.060 18.638 -0.328 1.00 88.62 246 ARG A CA 1
ATOM 1930 C C . ARG A 1 246 ? 10.266 17.797 -1.324 1.00 88.62 246 ARG A C 1
ATOM 1932 O O . ARG A 1 246 ? 9.493 18.360 -2.084 1.00 88.62 246 ARG A O 1
ATOM 1939 N N . LEU A 1 247 ? 10.427 16.474 -1.330 1.00 89.88 247 LEU A N 1
ATOM 1940 C CA . LEU A 1 247 ? 9.669 15.604 -2.237 1.00 89.88 247 LEU A CA 1
ATOM 1941 C C . LEU A 1 247 ? 8.167 15.604 -1.92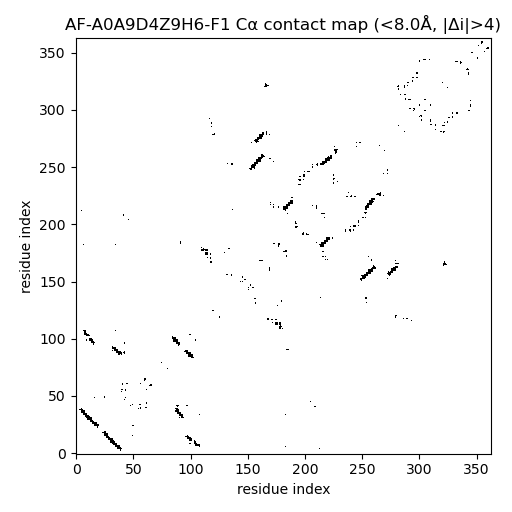6 1.00 89.88 247 LEU A C 1
ATOM 1943 O O . LEU A 1 247 ? 7.365 15.548 -2.854 1.00 89.88 247 LEU A O 1
ATOM 1947 N N . LEU A 1 248 ? 7.791 15.722 -0.650 1.00 88.19 248 LEU A N 1
ATOM 1948 C CA . LEU A 1 248 ? 6.388 15.842 -0.248 1.00 88.19 248 LEU A CA 1
ATOM 1949 C C . LEU A 1 248 ? 5.742 17.159 -0.695 1.00 88.19 248 LEU A C 1
ATOM 1951 O O . LEU A 1 248 ? 4.566 17.161 -1.035 1.00 88.19 248 LEU A O 1
ATOM 1955 N N . GLU A 1 249 ? 6.493 18.263 -0.727 1.00 84.88 249 GLU A N 1
ATOM 1956 C CA . GLU A 1 249 ? 5.971 19.587 -1.109 1.00 84.88 249 GLU A CA 1
ATOM 1957 C C . GLU A 1 249 ? 5.427 19.634 -2.545 1.00 84.88 249 GLU A C 1
ATOM 1959 O O . GLU A 1 249 ? 4.442 20.319 -2.809 1.00 84.88 249 GLU A O 1
ATOM 1964 N N . TYR A 1 250 ? 6.045 18.881 -3.458 1.00 82.50 250 TYR A N 1
ATOM 1965 C CA . TYR A 1 250 ? 5.672 18.843 -4.877 1.00 82.50 250 TYR A CA 1
ATOM 1966 C C . TYR A 1 250 ? 4.812 17.630 -5.247 1.00 82.50 250 TYR A C 1
ATOM 1968 O O . TYR A 1 250 ? 4.489 17.433 -6.420 1.00 82.50 250 TYR A O 1
ATOM 1976 N N . TYR A 1 251 ? 4.465 16.773 -4.285 1.00 88.31 251 TYR A N 1
ATOM 1977 C CA . TYR A 1 251 ? 3.673 15.589 -4.583 1.00 88.31 251 TYR A CA 1
ATOM 1978 C C . TYR A 1 251 ? 2.188 15.940 -4.678 1.00 88.31 251 TYR A C 1
ATOM 1980 O O . TYR A 1 251 ? 1.580 16.337 -3.693 1.00 88.31 251 TYR A O 1
ATOM 1988 N N . ALA A 1 252 ? 1.596 15.743 -5.858 1.00 87.12 252 ALA A N 1
ATOM 1989 C CA . ALA A 1 252 ? 0.187 16.037 -6.138 1.00 87.12 252 ALA A CA 1
ATOM 1990 C C . ALA A 1 252 ? -0.751 14.816 -6.001 1.00 87.12 252 ALA A C 1
ATOM 1992 O O . ALA A 1 252 ? -1.910 14.869 -6.401 1.00 87.12 252 ALA A O 1
ATOM 1993 N N . GLY A 1 253 ? -0.259 13.686 -5.485 1.00 90.31 253 GLY A N 1
ATOM 1994 C CA . GLY A 1 253 ? -1.049 12.459 -5.341 1.00 90.31 253 GLY A CA 1
ATOM 1995 C C . GLY A 1 253 ? -1.576 12.238 -3.924 1.00 90.31 253 GLY A C 1
ATOM 1996 O O . GLY A 1 253 ? -1.519 13.118 -3.065 1.00 90.31 253 GLY A O 1
ATOM 1997 N N . VAL A 1 254 ? -2.061 11.022 -3.662 1.00 94.00 254 VAL A N 1
ATOM 1998 C CA . VAL A 1 254 ? -2.476 10.593 -2.318 1.00 94.00 254 VAL A CA 1
ATOM 1999 C C . VAL A 1 254 ? -1.346 9.814 -1.654 1.00 94.00 254 VAL A C 1
ATOM 2001 O O . VAL A 1 254 ? -0.865 8.820 -2.205 1.00 94.00 254 VAL A O 1
ATOM 2004 N N . LEU A 1 255 ? -0.928 10.264 -0.472 1.00 95.00 255 LEU A N 1
ATOM 2005 C CA . LEU A 1 255 ? 0.116 9.638 0.334 1.00 95.00 255 LEU A CA 1
ATOM 2006 C C . LEU A 1 255 ? -0.366 9.439 1.769 1.00 95.00 255 LEU A C 1
ATOM 2008 O O . LEU A 1 255 ? -0.729 10.390 2.456 1.00 95.00 255 LEU A O 1
ATOM 2012 N N . PHE A 1 256 ? -0.291 8.203 2.241 1.00 96.00 256 PHE A N 1
ATOM 2013 C CA . PHE A 1 256 ? -0.450 7.848 3.640 1.00 96.00 256 PHE A CA 1
ATOM 2014 C C . PHE A 1 256 ? 0.918 7.653 4.278 1.00 96.00 256 PHE A C 1
ATOM 2016 O O . PHE A 1 256 ? 1.740 6.889 3.781 1.00 96.00 256 PHE A O 1
ATOM 2023 N N . LEU A 1 257 ? 1.136 8.313 5.406 1.00 94.38 257 LEU A N 1
ATOM 2024 C CA . LEU A 1 257 ? 2.308 8.145 6.253 1.00 94.38 257 LEU A CA 1
ATOM 2025 C C . LEU A 1 257 ? 1.859 7.494 7.553 1.00 94.38 257 LEU A C 1
ATOM 2027 O O . LEU A 1 257 ? 0.934 7.996 8.193 1.00 94.38 257 LEU A O 1
ATOM 2031 N N . THR A 1 258 ? 2.498 6.406 7.973 1.00 93.19 258 THR A N 1
ATOM 2032 C CA . THR A 1 258 ? 2.239 5.829 9.297 1.00 93.19 258 THR A CA 1
ATOM 2033 C C . THR A 1 258 ? 3.420 6.057 10.233 1.00 93.19 258 THR A C 1
ATOM 2035 O O . THR A 1 258 ? 4.585 6.029 9.838 1.00 93.19 258 THR A O 1
ATOM 2038 N N . THR A 1 259 ? 3.123 6.266 11.512 1.00 89.88 259 THR A N 1
ATOM 2039 C CA . THR A 1 259 ? 4.145 6.288 12.560 1.00 89.88 259 THR A CA 1
ATOM 2040 C C . THR A 1 259 ? 3.613 5.695 13.855 1.00 89.88 259 THR A C 1
ATOM 2042 O O . THR A 1 259 ? 2.459 5.896 14.249 1.00 89.88 259 THR A O 1
ATOM 2045 N N . ASN A 1 260 ? 4.468 4.931 14.530 1.00 87.19 260 ASN A N 1
ATOM 2046 C CA . ASN A 1 260 ? 4.183 4.410 15.863 1.00 87.19 260 ASN A CA 1
ATOM 2047 C C . ASN A 1 260 ? 4.540 5.421 16.967 1.00 87.19 260 ASN A C 1
ATOM 2049 O O . ASN A 1 260 ? 4.114 5.260 18.111 1.00 87.19 260 ASN A O 1
ATOM 2053 N N . ARG A 1 261 ? 5.303 6.474 16.642 1.00 77.38 261 ARG A N 1
ATOM 2054 C CA . ARG A 1 261 ? 5.781 7.465 17.611 1.00 77.38 261 ARG A CA 1
ATOM 2055 C C . ARG A 1 261 ? 4.819 8.647 17.682 1.00 77.38 261 ARG A C 1
ATOM 2057 O O . ARG A 1 261 ? 4.606 9.347 16.700 1.00 77.38 261 ARG A O 1
ATOM 2064 N N . VAL A 1 262 ? 4.291 8.908 18.876 1.00 65.00 262 VAL A N 1
ATOM 2065 C CA . VAL A 1 262 ? 3.486 10.104 19.194 1.00 65.00 262 VAL A CA 1
ATOM 2066 C C . VAL A 1 262 ? 4.403 11.203 19.757 1.00 65.00 262 VAL A C 1
ATOM 2068 O O . VAL A 1 262 ? 4.161 11.743 20.832 1.00 65.00 262 VAL A O 1
ATOM 2071 N N . ARG A 1 263 ? 5.536 11.457 19.089 1.00 66.06 263 ARG A N 1
ATOM 2072 C CA . ARG A 1 263 ? 6.509 12.490 19.493 1.00 66.06 263 ARG A CA 1
ATOM 2073 C C . ARG A 1 263 ? 6.147 13.841 18.870 1.00 66.06 263 ARG A C 1
ATOM 2075 O O . ARG A 1 263 ? 5.289 13.912 17.995 1.00 66.06 263 ARG A O 1
ATOM 2082 N N . ALA A 1 264 ? 6.801 14.907 19.332 1.00 66.62 264 ALA A N 1
ATOM 2083 C CA . ALA A 1 264 ? 6.691 16.229 18.727 1.00 66.62 264 ALA A CA 1
ATOM 2084 C C . ALA A 1 264 ? 7.167 16.173 17.265 1.00 66.62 264 ALA A C 1
ATOM 2086 O O . ALA A 1 264 ? 8.353 15.960 16.994 1.00 66.62 264 ALA A O 1
ATOM 2087 N N . PHE A 1 265 ? 6.217 16.311 16.342 1.00 73.44 265 PHE A N 1
ATOM 2088 C CA . PHE A 1 265 ? 6.488 16.449 14.917 1.00 73.44 265 PHE A CA 1
ATOM 2089 C C . PHE A 1 265 ? 7.092 17.826 14.640 1.00 73.44 265 PHE A C 1
ATOM 2091 O O . PHE A 1 265 ? 6.678 18.815 15.246 1.00 73.44 265 PHE A O 1
ATOM 2098 N N . ASP A 1 266 ? 8.037 17.889 13.704 1.00 73.12 266 ASP A N 1
ATOM 2099 C CA . ASP A 1 266 ? 8.571 19.159 13.211 1.00 73.12 266 ASP A CA 1
ATOM 2100 C C . ASP A 1 266 ? 7.428 20.006 12.610 1.00 73.12 266 ASP A C 1
ATOM 2102 O O . ASP A 1 266 ? 6.596 19.510 11.842 1.00 73.12 266 ASP A O 1
ATOM 2106 N N . GLN A 1 267 ? 7.382 21.296 12.942 1.00 76.88 267 GLN A N 1
ATOM 2107 C CA . GLN A 1 267 ? 6.389 22.230 12.413 1.00 76.88 267 GLN A CA 1
ATOM 2108 C C . GLN A 1 267 ? 6.448 22.323 10.878 1.00 76.88 267 GLN A C 1
ATOM 2110 O O . GLN A 1 267 ? 5.407 22.432 10.230 1.00 76.88 267 GLN A O 1
ATOM 2115 N N . ALA A 1 268 ? 7.642 22.204 10.284 1.00 77.00 268 ALA A N 1
ATOM 2116 C CA . ALA A 1 268 ? 7.826 22.176 8.834 1.00 77.00 268 ALA A CA 1
ATOM 2117 C C . ALA A 1 268 ? 7.255 20.902 8.186 1.00 77.00 268 ALA A C 1
ATOM 2119 O O . ALA A 1 268 ? 6.911 20.905 7.002 1.00 77.00 268 ALA A O 1
ATOM 2120 N N . PHE A 1 269 ? 7.157 19.806 8.941 1.00 79.69 269 PHE A N 1
ATOM 2121 C CA . PHE A 1 269 ? 6.486 18.596 8.477 1.00 79.69 269 PHE A CA 1
ATOM 2122 C C . PHE A 1 269 ? 4.968 18.760 8.544 1.00 79.69 269 PHE A C 1
ATOM 2124 O O . PHE A 1 269 ? 4.287 18.527 7.548 1.00 79.69 269 PHE A O 1
ATOM 2131 N N . LEU A 1 270 ? 4.442 19.239 9.676 1.00 82.69 270 LEU A N 1
ATOM 2132 C CA . LEU A 1 270 ? 3.003 19.462 9.849 1.00 82.69 270 LEU A CA 1
ATOM 2133 C C . LEU A 1 270 ? 2.425 20.436 8.816 1.00 82.69 270 LEU A C 1
ATOM 2135 O O . LEU A 1 270 ? 1.300 20.235 8.372 1.00 82.69 270 LEU A O 1
ATOM 2139 N N . SER A 1 271 ? 3.195 21.434 8.372 1.00 83.00 271 SER A N 1
ATOM 2140 C CA . SER A 1 271 ? 2.750 22.377 7.338 1.00 83.00 271 SER A CA 1
ATOM 2141 C C . SER A 1 271 ? 2.534 21.746 5.954 1.00 83.00 271 SER A C 1
ATOM 2143 O O . SER A 1 271 ? 1.999 22.409 5.074 1.00 83.00 271 SER A O 1
ATOM 2145 N N . ARG A 1 272 ? 2.991 20.506 5.731 1.00 84.19 272 ARG A N 1
ATOM 2146 C CA . ARG A 1 272 ? 2.835 19.756 4.469 1.00 84.19 272 ARG A CA 1
ATOM 2147 C C . ARG A 1 272 ? 1.769 18.661 4.561 1.00 84.19 272 ARG A C 1
ATOM 2149 O O . ARG A 1 272 ? 1.510 17.983 3.575 1.00 84.19 272 ARG A O 1
ATOM 2156 N N . ILE A 1 273 ? 1.175 18.452 5.735 1.00 88.25 273 ILE A N 1
ATOM 2157 C CA . ILE A 1 273 ? 0.186 17.397 5.962 1.00 88.25 273 ILE A CA 1
ATOM 2158 C C . ILE A 1 273 ? -1.215 17.975 5.816 1.00 88.25 273 ILE A C 1
ATOM 2160 O O . ILE A 1 273 ? -1.581 18.917 6.514 1.00 88.25 273 ILE A O 1
ATOM 2164 N N . SER A 1 274 ? -2.026 17.362 4.957 1.00 88.06 274 SER A N 1
ATOM 2165 C CA . SER A 1 274 ? -3.422 17.751 4.750 1.00 88.06 274 SER A CA 1
ATOM 2166 C C . SER A 1 274 ? -4.312 17.294 5.909 1.00 88.06 274 SER A C 1
ATOM 2168 O O . SER A 1 274 ? -5.238 18.000 6.304 1.00 88.06 274 SER A O 1
ATOM 2170 N N . LEU A 1 275 ? -4.053 16.100 6.457 1.00 89.25 275 LEU A N 1
ATOM 2171 C CA . LEU A 1 275 ? -4.847 15.531 7.545 1.00 89.25 275 LEU A CA 1
ATOM 2172 C C . LEU A 1 275 ? -4.001 14.701 8.516 1.00 89.25 275 LEU A C 1
ATOM 2174 O O . LEU A 1 275 ? -3.286 13.785 8.114 1.00 89.25 275 LEU A O 1
ATOM 2178 N N . CYS A 1 276 ? -4.163 14.962 9.812 1.00 89.88 276 CYS A N 1
ATOM 2179 C CA . CYS A 1 276 ? -3.565 14.177 10.889 1.00 89.88 276 CYS A CA 1
ATOM 2180 C C . CYS A 1 276 ? -4.632 13.320 11.577 1.00 89.88 276 CYS A C 1
ATOM 2182 O O . CYS A 1 276 ? -5.590 13.842 12.148 1.00 89.88 276 CYS A O 1
ATOM 2184 N N . ILE A 1 277 ? -4.445 12.002 11.568 1.00 90.88 277 ILE A N 1
ATOM 2185 C CA . ILE A 1 277 ? -5.332 11.031 12.206 1.00 90.88 277 ILE A CA 1
ATOM 2186 C C . ILE A 1 277 ? -4.603 10.379 13.370 1.00 90.88 277 ILE A C 1
ATOM 2188 O O . ILE A 1 277 ? -3.656 9.604 13.198 1.00 90.88 277 ILE A O 1
ATOM 2192 N N . ARG A 1 278 ? -5.094 10.680 14.571 1.00 90.81 278 ARG A N 1
ATOM 2193 C CA . ARG A 1 278 ? -4.637 10.063 15.809 1.00 90.81 278 ARG A CA 1
ATOM 2194 C C . ARG A 1 278 ? -5.375 8.753 16.045 1.00 90.81 278 ARG A C 1
ATOM 2196 O O . ARG A 1 278 ? -6.599 8.728 16.089 1.00 90.81 278 ARG A O 1
ATOM 2203 N N . TYR A 1 279 ? -4.617 7.695 16.293 1.00 90.75 279 TYR A N 1
ATOM 2204 C CA . TYR A 1 279 ? -5.124 6.409 16.744 1.00 90.75 279 TYR A CA 1
ATOM 2205 C C . TYR A 1 279 ? -4.844 6.270 18.237 1.00 90.75 279 TYR A C 1
ATOM 2207 O O . TYR A 1 279 ? -3.691 6.274 18.676 1.00 90.75 279 TYR A O 1
ATOM 2215 N N . SER A 1 280 ? -5.909 6.178 19.025 1.00 89.00 280 SER A N 1
ATOM 2216 C CA . SER A 1 280 ? -5.861 5.852 20.447 1.00 89.00 280 SER A CA 1
ATOM 2217 C C . SER A 1 280 ? -5.770 4.335 20.654 1.00 89.00 280 SER A C 1
ATOM 2219 O O . SER A 1 280 ? -5.981 3.542 19.731 1.00 89.00 280 SER A O 1
ATOM 2221 N N . ALA A 1 281 ? -5.412 3.913 21.870 1.00 85.12 281 ALA A N 1
ATOM 2222 C CA . ALA A 1 281 ? -5.549 2.511 22.246 1.00 85.12 281 ALA A CA 1
ATOM 2223 C C . ALA A 1 281 ? -7.022 2.086 22.109 1.00 85.12 281 ALA A C 1
ATOM 2225 O O . ALA A 1 281 ? -7.928 2.878 22.365 1.00 85.12 281 ALA A O 1
ATOM 2226 N N . LEU A 1 282 ? -7.260 0.845 21.683 1.00 85.25 282 LEU A N 1
ATOM 2227 C CA . LEU A 1 282 ? -8.618 0.333 21.513 1.00 85.25 282 LEU A CA 1
ATOM 2228 C C . LEU A 1 282 ? -9.315 0.254 22.878 1.00 85.25 282 LEU A C 1
ATOM 2230 O O . LEU A 1 282 ? -8.733 -0.254 23.837 1.00 85.25 282 LEU A O 1
ATOM 2234 N N . ASP A 1 283 ? -10.553 0.729 22.954 1.00 85.88 283 ASP A N 1
ATOM 2235 C CA . ASP A 1 283 ? -11.439 0.497 24.094 1.00 85.88 283 ASP A CA 1
ATOM 2236 C C . ASP A 1 283 ? -12.128 -0.882 23.981 1.00 85.88 283 ASP A C 1
ATOM 2238 O O . ASP A 1 283 ? -12.005 -1.589 22.971 1.00 85.88 283 ASP A O 1
ATOM 2242 N N . ASP A 1 284 ? -12.838 -1.291 25.034 1.00 83.50 284 ASP A N 1
ATOM 2243 C CA . ASP A 1 284 ? -13.540 -2.581 25.073 1.00 83.50 284 ASP A CA 1
ATOM 2244 C C . ASP A 1 284 ? -14.639 -2.697 24.011 1.00 83.50 284 ASP A C 1
ATOM 2246 O O . ASP A 1 284 ? -14.862 -3.779 23.457 1.00 83.50 284 ASP A O 1
ATOM 2250 N N . GLN A 1 285 ? -15.298 -1.586 23.671 1.00 83.56 285 GLN A N 1
ATOM 2251 C CA . GLN A 1 285 ? -16.353 -1.566 22.659 1.00 83.56 285 GLN A CA 1
ATOM 2252 C C . GLN A 1 285 ? -15.771 -1.823 21.263 1.00 83.56 285 GLN A C 1
ATOM 2254 O O . GLN A 1 285 ? -16.236 -2.706 20.541 1.00 83.56 285 GLN A O 1
ATOM 2259 N N . ARG A 1 286 ? -14.690 -1.128 20.900 1.00 85.31 286 ARG A N 1
ATOM 2260 C CA . ARG A 1 286 ? -13.961 -1.295 19.636 1.00 85.31 286 ARG A CA 1
ATOM 2261 C C . ARG A 1 286 ? -13.342 -2.681 19.532 1.00 85.31 286 ARG A C 1
ATOM 2263 O O . ARG A 1 286 ? -13.453 -3.305 18.478 1.00 85.31 286 ARG A O 1
ATOM 2270 N N . ARG A 1 287 ? -12.745 -3.202 20.612 1.00 85.88 287 ARG A N 1
ATOM 2271 C CA . ARG A 1 287 ? -12.271 -4.597 20.659 1.00 85.88 287 ARG A CA 1
ATOM 2272 C C . ARG A 1 287 ? -13.405 -5.574 20.365 1.00 85.88 287 ARG A C 1
ATOM 2274 O O . ARG A 1 287 ? -13.231 -6.465 19.539 1.00 85.88 287 ARG A O 1
ATOM 2281 N N . SER A 1 288 ? -14.566 -5.383 20.990 1.00 82.75 288 SER A N 1
ATOM 2282 C CA . SER A 1 288 ? -15.741 -6.234 20.772 1.00 82.75 288 SER A CA 1
ATOM 2283 C C . SER A 1 288 ? -16.199 -6.215 19.312 1.00 82.75 288 SER A C 1
ATOM 2285 O O . SER A 1 288 ? -16.481 -7.270 18.748 1.00 82.75 288 SER A O 1
ATOM 2287 N N . LEU A 1 289 ? -16.216 -5.043 18.666 1.00 84.31 289 LEU A N 1
ATOM 2288 C CA . LEU A 1 289 ? -16.537 -4.918 17.239 1.00 84.31 289 LEU A CA 1
ATOM 2289 C C . LEU A 1 289 ? -15.527 -5.656 16.348 1.00 84.31 289 LEU A C 1
ATOM 2291 O O . LEU A 1 289 ? -15.924 -6.352 15.414 1.00 84.31 289 LEU A O 1
ATOM 2295 N N . ILE A 1 290 ? -14.231 -5.547 16.657 1.00 85.81 290 ILE A N 1
ATOM 2296 C CA . ILE A 1 290 ? -13.165 -6.246 15.924 1.00 85.81 290 ILE A CA 1
ATOM 2297 C C . ILE A 1 290 ? -13.325 -7.766 16.060 1.00 85.81 290 ILE A C 1
ATOM 2299 O O . ILE A 1 290 ? -13.261 -8.473 15.054 1.00 85.81 290 ILE A O 1
ATOM 2303 N N . TRP A 1 291 ? -13.598 -8.268 17.269 1.00 84.94 291 TRP A N 1
ATOM 2304 C CA . TRP A 1 291 ? -13.897 -9.683 17.500 1.00 84.94 291 TRP A CA 1
ATOM 2305 C C . TRP A 1 291 ? -15.121 -10.148 16.705 1.00 84.94 291 TRP A C 1
ATOM 2307 O O . TRP A 1 291 ? -15.015 -11.133 15.978 1.00 84.94 291 TRP A O 1
ATOM 2317 N N . LYS A 1 292 ? -16.254 -9.429 16.777 1.00 82.62 292 LYS A N 1
ATOM 2318 C CA . LYS A 1 292 ? -17.476 -9.758 16.011 1.00 82.62 292 LYS A CA 1
ATOM 2319 C C . LYS A 1 292 ? -17.182 -9.848 14.509 1.00 82.62 292 LYS A C 1
ATOM 2321 O O . LYS A 1 292 ? -17.578 -10.813 13.862 1.00 82.62 292 LYS A O 1
ATOM 2326 N N . SER A 1 293 ? -16.448 -8.870 13.974 1.00 84.19 293 SER A N 1
ATOM 2327 C CA . SER A 1 293 ? -16.081 -8.813 12.555 1.00 84.19 293 SER A CA 1
ATOM 2328 C C . SER A 1 293 ? -15.193 -9.989 12.132 1.00 84.19 293 SER A C 1
ATOM 2330 O O . SER A 1 293 ? -15.479 -10.664 11.143 1.00 84.19 293 SER A O 1
ATOM 2332 N N . LEU A 1 294 ? -14.137 -10.288 12.895 1.00 83.12 294 LEU A N 1
ATOM 2333 C CA . LEU A 1 294 ? -13.194 -11.356 12.553 1.00 83.12 294 LEU A CA 1
ATOM 2334 C C . LEU A 1 294 ? -13.790 -12.756 12.727 1.00 83.12 294 LEU A C 1
ATOM 2336 O O . LEU A 1 294 ? -13.570 -13.607 11.869 1.00 83.12 294 LEU A O 1
ATOM 2340 N N . LEU A 1 295 ? -14.571 -12.989 13.785 1.00 81.81 295 LEU A N 1
ATOM 2341 C CA . LEU A 1 295 ? -15.254 -14.269 13.993 1.00 81.81 295 LEU A CA 1
ATOM 2342 C C . LEU A 1 295 ? -16.307 -14.515 12.906 1.00 81.81 295 LEU A C 1
ATOM 2344 O O . LEU A 1 295 ? -16.361 -15.614 12.360 1.00 81.81 295 LEU A O 1
ATOM 2348 N N . GLY A 1 296 ? -17.067 -13.484 12.513 1.00 78.81 296 GLY A N 1
ATOM 2349 C CA . GLY A 1 296 ? -18.007 -13.587 11.394 1.00 78.81 296 GLY A CA 1
ATOM 2350 C C . GLY A 1 296 ? -17.318 -13.967 10.078 1.00 78.81 296 GLY A C 1
ATOM 2351 O O . GLY A 1 296 ? -17.829 -14.783 9.316 1.00 78.81 296 GLY A O 1
ATOM 2352 N N . ARG A 1 297 ? -16.107 -13.447 9.829 1.00 78.12 297 ARG A N 1
ATOM 2353 C CA . ARG A 1 297 ? -15.291 -13.832 8.662 1.00 78.12 297 ARG A CA 1
ATOM 2354 C C . ARG A 1 297 ? -14.739 -15.254 8.738 1.00 78.12 297 ARG A C 1
ATOM 2356 O O . ARG A 1 297 ? -14.516 -15.849 7.691 1.00 78.12 297 ARG A O 1
ATOM 2363 N N . ALA A 1 298 ? -14.533 -15.788 9.939 1.00 73.62 298 ALA A N 1
ATOM 2364 C CA . ALA A 1 298 ? -14.144 -17.181 10.158 1.00 73.62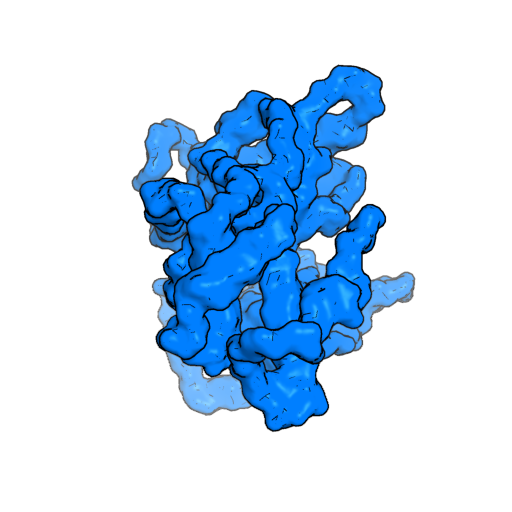 298 ALA A CA 1
ATOM 2365 C C . ALA A 1 298 ? -15.330 -18.164 10.034 1.00 73.62 298 ALA A C 1
ATOM 2367 O O . ALA A 1 298 ? -15.178 -19.348 10.312 1.00 73.62 298 ALA A O 1
ATOM 2368 N N . GLY A 1 299 ? -16.518 -17.688 9.634 1.00 69.88 299 GLY A N 1
ATOM 2369 C CA . GLY A 1 299 ? -17.702 -18.526 9.430 1.00 69.88 299 GLY A CA 1
ATOM 2370 C C . GLY A 1 299 ? -18.463 -18.869 10.712 1.00 69.88 299 GLY A C 1
ATOM 2371 O O . GLY A 1 299 ? -19.365 -19.703 10.675 1.00 69.88 299 GLY A O 1
ATOM 2372 N N . LEU A 1 300 ? -18.132 -18.233 11.842 1.00 69.69 300 LEU A N 1
ATOM 2373 C CA . LEU A 1 300 ? -18.943 -18.328 13.052 1.00 69.69 300 LEU A CA 1
ATOM 2374 C C . LEU A 1 300 ? -20.194 -17.473 12.887 1.00 69.69 300 LEU A C 1
ATOM 2376 O O . LEU A 1 300 ? -20.111 -16.270 12.635 1.00 69.69 300 LEU A O 1
ATOM 2380 N N . ASP A 1 301 ? -21.352 -18.095 13.084 1.00 59.81 301 ASP A N 1
ATOM 2381 C CA . ASP A 1 301 ? -22.621 -17.387 13.098 1.00 59.81 301 ASP A CA 1
ATOM 2382 C C . ASP A 1 301 ? -22.624 -16.394 14.271 1.00 59.81 301 ASP A C 1
ATOM 2384 O O . ASP A 1 301 ? -22.597 -16.776 15.446 1.00 59.81 301 ASP A O 1
ATOM 2388 N N . THR A 1 302 ? -22.606 -15.098 13.958 1.00 56.94 302 THR A N 1
ATOM 2389 C CA . THR A 1 302 ? -22.555 -14.018 14.953 1.00 56.94 302 THR A CA 1
ATOM 2390 C C . THR A 1 302 ? -23.774 -14.013 15.871 1.00 56.94 302 THR A C 1
ATOM 2392 O O . THR A 1 302 ? -23.698 -13.451 16.960 1.00 56.94 302 THR A O 1
ATOM 2395 N N . SER A 1 303 ? -24.861 -14.682 15.475 1.00 54.28 303 SER A N 1
ATOM 2396 C CA . SER A 1 303 ? -26.039 -14.922 16.313 1.00 54.28 303 SER A CA 1
ATOM 2397 C C . SER A 1 303 ? -25.801 -15.965 17.420 1.00 54.28 303 SER A C 1
ATOM 2399 O O . SER A 1 303 ? -26.400 -15.869 18.489 1.00 54.28 303 SER A O 1
ATOM 2401 N N . GLN A 1 304 ? -24.887 -16.923 17.213 1.00 49.59 304 GLN A N 1
ATOM 2402 C CA . GLN A 1 304 ? -24.502 -17.939 18.206 1.00 49.59 304 GLN A CA 1
ATOM 2403 C C . GLN A 1 304 ? -23.389 -17.464 19.146 1.00 49.59 304 GLN A C 1
ATOM 2405 O O . GLN A 1 304 ? -23.158 -18.049 20.209 1.00 49.59 304 GLN A O 1
ATOM 2410 N N . VAL A 1 305 ? -22.689 -16.391 18.775 1.00 56.00 305 VAL A N 1
ATOM 2411 C CA . VAL A 1 305 ? -21.724 -15.731 19.648 1.00 56.00 305 VAL A CA 1
ATOM 2412 C C . VAL A 1 305 ? -22.484 -14.774 20.566 1.00 56.00 305 VAL A C 1
ATOM 2414 O O . VAL A 1 305 ? -22.648 -13.593 20.269 1.00 56.00 305 VAL A O 1
ATOM 2417 N N . THR A 1 306 ? -22.953 -15.281 21.709 1.00 56.66 306 THR A N 1
ATOM 2418 C CA . THR A 1 306 ? -23.584 -14.440 22.735 1.00 56.66 306 THR A CA 1
ATOM 2419 C C . THR A 1 306 ? -22.661 -13.289 23.135 1.00 56.66 306 THR A C 1
ATOM 2421 O O . THR A 1 306 ? -21.458 -13.496 23.321 1.00 56.66 306 THR A O 1
ATOM 2424 N N . GLU A 1 307 ? -23.212 -12.085 23.328 1.00 57.00 307 GLU A N 1
ATOM 2425 C CA . GLU A 1 307 ? -22.441 -10.912 23.777 1.00 57.00 307 GLU A CA 1
ATOM 2426 C C . GLU A 1 307 ? -21.644 -11.195 25.054 1.00 57.00 307 GLU A C 1
ATOM 2428 O O . GLU A 1 307 ? -20.545 -10.681 25.222 1.00 57.00 307 GLU A O 1
ATOM 2433 N N . THR A 1 308 ? -22.134 -12.107 25.895 1.00 54.41 308 THR A N 1
ATOM 2434 C CA . THR A 1 308 ? -21.467 -12.623 27.095 1.00 54.41 308 THR A CA 1
ATOM 2435 C C . THR A 1 308 ? -20.164 -13.378 26.805 1.00 54.41 308 THR A C 1
ATOM 2437 O O . THR A 1 308 ? -19.223 -13.287 27.589 1.00 54.41 308 THR A O 1
ATOM 2440 N N . SER A 1 309 ? -20.060 -14.097 25.685 1.00 61.19 309 SER A N 1
ATOM 2441 C CA . SER A 1 309 ? -18.833 -14.798 25.279 1.00 61.19 309 SER A CA 1
ATOM 2442 C C . SER A 1 309 ? -17.766 -13.819 24.792 1.00 61.19 309 SER A C 1
ATOM 2444 O O . SER A 1 309 ? -16.598 -13.949 25.151 1.00 61.19 309 SER A O 1
ATOM 2446 N N . ILE A 1 310 ? -18.163 -12.793 24.037 1.00 61.31 310 ILE A N 1
ATOM 2447 C CA . ILE A 1 310 ? -17.246 -11.730 23.593 1.00 61.31 310 ILE A CA 1
ATOM 2448 C C . ILE A 1 310 ? -16.828 -10.884 24.782 1.00 61.31 310 ILE A C 1
ATOM 2450 O O . ILE A 1 310 ? -15.643 -10.618 24.941 1.00 61.31 310 ILE A O 1
ATOM 2454 N N . ALA A 1 311 ? -17.778 -10.541 25.654 1.00 57.75 311 ALA A N 1
ATOM 2455 C CA . ALA A 1 311 ? -17.491 -9.891 26.916 1.00 57.75 311 ALA A CA 1
ATOM 2456 C C . ALA A 1 311 ? -16.468 -10.711 27.700 1.00 57.75 311 ALA A C 1
ATOM 2458 O O . ALA A 1 311 ? -15.473 -10.142 28.099 1.00 57.75 311 ALA A O 1
ATOM 2459 N N . SER A 1 312 ? -16.603 -12.037 27.827 1.00 59.91 312 SER A N 1
ATOM 2460 C CA . SER A 1 312 ? -15.592 -12.849 28.524 1.00 59.91 312 SER A CA 1
ATOM 2461 C C . SER A 1 312 ? -14.200 -12.814 27.873 1.00 59.91 312 SER A C 1
ATOM 2463 O O . SER A 1 312 ? -13.212 -12.734 28.593 1.00 59.91 312 SER A O 1
ATOM 2465 N N . LEU A 1 313 ? -14.109 -12.792 26.536 1.00 63.03 313 LEU A N 1
ATOM 2466 C CA . LEU A 1 313 ? -12.839 -12.688 25.799 1.00 63.03 313 LEU A CA 1
ATOM 2467 C C . LEU A 1 313 ? -12.192 -11.301 25.935 1.00 63.03 313 LEU A C 1
ATOM 2469 O O . LEU A 1 313 ? -10.972 -11.187 26.035 1.00 63.03 313 LEU A O 1
ATOM 2473 N N . VAL A 1 314 ? -13.009 -10.247 25.949 1.00 59.03 314 VAL A N 1
ATOM 2474 C CA . VAL A 1 314 ? -12.580 -8.853 26.135 1.00 59.03 314 VAL A CA 1
ATOM 2475 C C . VAL A 1 314 ? -12.236 -8.580 27.609 1.00 59.03 314 VAL A C 1
ATOM 2477 O O . VAL A 1 314 ? -11.253 -7.905 27.898 1.00 59.03 314 VAL A O 1
ATOM 2480 N N . LEU A 1 315 ? -12.980 -9.184 28.540 1.00 50.72 315 LEU A N 1
ATOM 2481 C CA . LEU A 1 315 ? -12.841 -9.083 29.998 1.00 50.72 315 LEU A CA 1
ATOM 2482 C C . LEU A 1 315 ? -11.778 -10.024 30.582 1.00 50.72 315 LEU A C 1
ATOM 2484 O O . LEU A 1 315 ? -11.548 -9.978 31.788 1.00 50.72 315 LEU A O 1
ATOM 2488 N N . CYS A 1 316 ? -11.060 -10.818 29.775 1.00 54.66 316 CYS A N 1
ATOM 2489 C CA . CYS A 1 316 ? -9.875 -11.561 30.237 1.00 54.66 316 CYS A CA 1
ATOM 2490 C C . CYS A 1 316 ? -8.744 -10.647 30.774 1.00 54.66 316 CYS A C 1
ATOM 2492 O O . CYS A 1 316 ? -7.682 -11.142 31.151 1.00 54.66 316 CYS A O 1
ATOM 2494 N N . GLY A 1 317 ? -8.950 -9.323 30.811 1.00 56.44 317 GLY A N 1
ATOM 2495 C CA . GLY A 1 317 ? -8.077 -8.346 31.464 1.00 56.44 317 GLY A CA 1
ATOM 2496 C C . GLY A 1 317 ? -6.820 -8.006 30.667 1.00 56.44 317 GLY A C 1
ATOM 2497 O O . GLY A 1 317 ? -5.941 -7.312 31.169 1.00 56.44 317 GLY A O 1
ATOM 2498 N N . GLN A 1 318 ? -6.713 -8.496 29.431 1.00 64.75 318 GLN A N 1
ATOM 2499 C CA . GLN A 1 318 ? -5.563 -8.277 28.560 1.00 64.75 318 GLN A CA 1
ATOM 2500 C C . GLN A 1 318 ? -5.923 -7.226 27.497 1.00 64.75 318 GLN A C 1
ATOM 2502 O O . GLN A 1 318 ? -6.863 -7.437 26.727 1.00 64.75 318 GLN A O 1
ATOM 2507 N N . PRO A 1 319 ? -5.199 -6.093 27.421 1.00 72.38 319 PRO A N 1
ATOM 2508 C CA . PRO A 1 319 ? -5.474 -5.033 26.455 1.00 72.38 319 PRO A CA 1
ATOM 2509 C C . PRO A 1 319 ? -4.960 -5.420 25.059 1.00 72.38 319 PRO A C 1
ATOM 2511 O O . PRO A 1 319 ? -3.976 -4.863 24.574 1.00 72.38 319 PRO A O 1
ATOM 2514 N N . PHE A 1 320 ? -5.619 -6.388 24.414 1.00 80.75 320 PHE A N 1
ATOM 2515 C CA . PHE A 1 320 ? -5.231 -6.852 23.084 1.00 80.75 320 PHE A CA 1
ATOM 2516 C C . PHE A 1 320 ? -5.414 -5.758 22.025 1.00 80.75 320 PHE A C 1
ATOM 2518 O O . PHE A 1 320 ? -6.442 -5.071 21.979 1.00 80.75 320 PHE A O 1
ATOM 2525 N N . ASN A 1 321 ? -4.432 -5.626 21.138 1.00 85.94 321 ASN A N 1
ATOM 2526 C CA . ASN A 1 321 ? -4.529 -4.793 19.944 1.00 85.94 321 ASN A CA 1
ATOM 2527 C C . ASN A 1 321 ? -5.190 -5.558 18.777 1.00 85.94 321 ASN A C 1
ATOM 2529 O O . ASN A 1 321 ? -5.350 -6.778 18.808 1.00 85.94 321 ASN A O 1
ATOM 2533 N N . GLY A 1 322 ? -5.575 -4.853 17.710 1.00 84.56 322 GLY A N 1
ATOM 2534 C CA . GLY A 1 322 ? -6.283 -5.462 16.579 1.00 84.56 322 GLY A CA 1
ATOM 2535 C C . GLY A 1 322 ? -5.470 -6.521 15.823 1.00 84.56 322 GLY A C 1
ATOM 2536 O O . GLY A 1 322 ? -6.049 -7.462 15.280 1.00 84.56 322 GLY A O 1
ATOM 2537 N N . ARG A 1 323 ? -4.133 -6.407 15.808 1.00 86.81 323 ARG A N 1
ATOM 2538 C CA . ARG A 1 323 ? -3.237 -7.412 15.208 1.00 86.81 323 ARG A CA 1
ATOM 2539 C C . ARG A 1 323 ? -3.216 -8.689 16.050 1.00 86.81 323 ARG A C 1
ATOM 2541 O O . ARG A 1 323 ? -3.326 -9.774 15.493 1.00 86.81 323 ARG A O 1
ATOM 2548 N N . GLU A 1 324 ? -3.131 -8.562 17.371 1.00 86.69 324 GLU A N 1
ATOM 2549 C CA . GLU A 1 324 ? -3.183 -9.696 18.303 1.00 86.69 324 GLU A CA 1
ATOM 2550 C C . GLU A 1 324 ? -4.523 -10.433 18.208 1.00 86.69 324 GLU A C 1
ATOM 2552 O O . GLU A 1 324 ? -4.533 -11.655 18.082 1.00 86.69 324 GLU A O 1
ATOM 2557 N N . ILE A 1 325 ? -5.644 -9.702 18.160 1.00 84.81 325 ILE A N 1
ATOM 2558 C CA . ILE A 1 325 ? -6.976 -10.301 17.983 1.00 84.81 325 ILE A CA 1
ATOM 2559 C C . ILE A 1 325 ? -7.043 -11.107 16.678 1.00 84.81 325 ILE A C 1
ATOM 2561 O O . ILE A 1 325 ? -7.479 -12.258 16.686 1.00 84.81 325 ILE A O 1
ATOM 2565 N N . ARG A 1 326 ? -6.570 -10.537 15.558 1.00 85.69 326 ARG A N 1
ATOM 2566 C CA . ARG A 1 326 ? -6.501 -11.247 14.270 1.00 85.69 326 ARG A CA 1
ATOM 2567 C C . ARG A 1 326 ? -5.679 -12.528 14.384 1.00 85.69 326 ARG A C 1
ATOM 2569 O O . ARG A 1 326 ? -6.150 -13.569 13.945 1.00 85.69 326 ARG A O 1
ATOM 2576 N N . ASN A 1 327 ? -4.496 -12.460 14.991 1.00 86.31 327 ASN A N 1
ATOM 2577 C CA . ASN A 1 327 ? -3.626 -13.623 15.152 1.00 86.31 327 ASN A CA 1
ATOM 2578 C C . ASN A 1 327 ? -4.305 -14.733 15.963 1.00 86.31 327 ASN A C 1
ATOM 2580 O O . ASN A 1 327 ? -4.245 -15.890 15.559 1.00 86.31 327 ASN A O 1
ATOM 2584 N N . ILE A 1 328 ? -4.994 -14.392 17.057 1.00 85.00 328 ILE A N 1
ATOM 2585 C CA . ILE A 1 328 ? -5.721 -15.374 17.875 1.00 85.00 328 ILE A CA 1
ATOM 2586 C C . ILE A 1 328 ? -6.827 -16.051 17.058 1.00 85.00 328 ILE A C 1
ATOM 2588 O O . ILE A 1 328 ? -6.920 -17.276 17.071 1.00 85.00 328 ILE A O 1
ATOM 2592 N N . VAL A 1 329 ? -7.642 -15.284 16.322 1.00 83.25 329 VAL A N 1
ATOM 2593 C CA . VAL A 1 329 ? -8.716 -15.848 15.483 1.00 83.25 329 VAL A CA 1
ATOM 2594 C C . VAL A 1 329 ? -8.146 -16.757 14.396 1.00 83.25 329 VAL A C 1
ATOM 2596 O O . VAL A 1 329 ? -8.656 -17.858 14.203 1.00 83.25 329 VAL A O 1
ATOM 2599 N N . THR A 1 330 ? -7.074 -16.336 13.719 1.00 83.75 330 THR A N 1
ATOM 2600 C CA . THR A 1 330 ? -6.422 -17.149 12.685 1.00 83.75 330 THR A CA 1
ATOM 2601 C C . THR A 1 330 ? -5.897 -18.459 13.264 1.00 83.75 330 THR A C 1
ATOM 2603 O O . THR A 1 330 ? -6.208 -19.517 12.729 1.00 83.75 330 THR A O 1
ATOM 2606 N N . LEU A 1 331 ? -5.164 -18.411 14.383 1.00 82.69 331 LEU A N 1
ATOM 2607 C CA . LEU A 1 331 ? -4.636 -19.609 15.042 1.00 82.69 331 LEU A CA 1
ATOM 2608 C C . LEU A 1 331 ? -5.754 -20.551 15.492 1.00 82.69 331 LEU A C 1
ATOM 2610 O O . LEU A 1 331 ? -5.655 -21.760 15.293 1.00 82.69 331 LEU A O 1
ATOM 2614 N N . ALA A 1 332 ? -6.833 -20.005 16.059 1.00 80.50 332 ALA A N 1
ATOM 2615 C CA . ALA A 1 332 ? -7.993 -20.792 16.451 1.00 80.50 332 ALA A CA 1
ATOM 2616 C C . ALA A 1 332 ? -8.635 -21.483 15.238 1.00 80.50 332 ALA A C 1
ATOM 2618 O O . ALA A 1 332 ? -8.959 -22.667 15.317 1.00 80.50 332 ALA A O 1
ATOM 2619 N N . ASN A 1 333 ? -8.787 -20.772 14.115 1.00 78.69 333 ASN A N 1
ATOM 2620 C CA . ASN A 1 333 ? -9.363 -21.335 12.896 1.00 78.69 333 ASN A CA 1
ATOM 2621 C C . ASN A 1 333 ? -8.481 -22.441 12.303 1.00 78.69 333 ASN A C 1
ATOM 2623 O O . ASN A 1 333 ? -8.964 -23.540 12.057 1.00 78.69 333 ASN A O 1
ATOM 2627 N N . THR A 1 334 ? -7.173 -22.201 12.177 1.00 80.69 334 THR A N 1
ATOM 2628 C CA . THR A 1 334 ? -6.218 -23.211 11.695 1.00 80.69 334 THR A CA 1
ATOM 2629 C C . THR A 1 334 ? -6.206 -24.452 12.593 1.00 80.69 334 THR A C 1
ATOM 2631 O O . THR A 1 334 ? -6.151 -25.583 12.109 1.00 80.69 334 THR A O 1
ATOM 2634 N N . TRP A 1 335 ? -6.311 -24.270 13.913 1.00 78.88 335 TRP A N 1
ATOM 2635 C CA . TRP A 1 335 ? -6.408 -25.384 14.856 1.00 78.88 335 TRP A CA 1
ATOM 2636 C C . TRP A 1 335 ? -7.704 -26.186 14.682 1.00 78.88 335 TRP A C 1
ATOM 2638 O O . TRP A 1 335 ? -7.678 -27.418 14.715 1.00 78.88 335 TRP A O 1
ATOM 2648 N N . ALA A 1 336 ? -8.834 -25.508 14.483 1.00 75.81 336 ALA A N 1
ATOM 2649 C CA . ALA A 1 336 ? -10.132 -26.137 14.253 1.00 75.81 336 ALA A CA 1
ATOM 2650 C C . ALA A 1 336 ? -10.147 -26.941 12.937 1.00 75.81 336 ALA A C 1
ATOM 2652 O O . ALA A 1 336 ? -10.532 -28.114 12.932 1.00 75.81 336 ALA A O 1
ATOM 2653 N N . GLU A 1 337 ? -9.610 -26.356 11.862 1.00 78.44 337 GLU A N 1
ATOM 2654 C CA . GLU A 1 337 ? -9.422 -27.006 10.559 1.00 78.44 337 GLU A CA 1
ATOM 2655 C C . GLU A 1 337 ? -8.555 -28.265 10.671 1.00 78.44 337 GLU A C 1
ATOM 2657 O O . GLU A 1 337 ? -8.937 -29.317 10.158 1.00 78.44 337 GLU A O 1
ATOM 2662 N N . SER A 1 338 ? -7.449 -28.211 11.428 1.00 80.88 338 SER A N 1
ATOM 2663 C CA . SER A 1 338 ? -6.577 -29.378 11.651 1.00 80.88 338 SER A CA 1
ATOM 2664 C C . SER A 1 338 ? -7.293 -30.565 12.311 1.00 80.88 338 SER A C 1
ATOM 2666 O O . SER A 1 338 ? -6.882 -31.713 12.153 1.00 80.88 338 SER A O 1
ATOM 2668 N N . ARG A 1 339 ? -8.384 -30.299 13.041 1.00 76.94 339 ARG A N 1
ATOM 2669 C CA . ARG A 1 339 ? -9.198 -31.303 13.739 1.00 76.94 339 ARG A CA 1
ATOM 2670 C C . ARG A 1 339 ? -10.479 -31.671 12.990 1.00 76.94 339 ARG A C 1
ATOM 2672 O O . ARG A 1 339 ? -11.272 -32.437 13.532 1.00 76.94 339 ARG A O 1
ATOM 2679 N N . ALA A 1 340 ? -10.697 -31.125 11.789 1.00 74.88 340 ALA A N 1
ATOM 2680 C CA . ALA A 1 340 ? -11.941 -31.248 11.025 1.00 74.88 340 ALA A CA 1
ATOM 2681 C C . ALA A 1 340 ? -13.199 -30.891 11.847 1.00 74.88 340 ALA A C 1
ATOM 2683 O O . ALA A 1 340 ? -14.277 -31.453 11.647 1.00 74.88 340 ALA A O 1
ATOM 2684 N N . GLN A 1 341 ? -13.065 -29.965 12.800 1.00 68.44 341 GLN A N 1
ATOM 2685 C CA . GLN A 1 341 ? -14.164 -29.494 13.638 1.00 68.44 341 GLN A CA 1
ATOM 2686 C C . GLN A 1 341 ? -14.418 -28.015 13.352 1.00 68.44 341 GLN A C 1
ATOM 2688 O O . GLN A 1 341 ? -13.462 -27.251 13.262 1.00 68.44 341 GLN A O 1
ATOM 2693 N N . PRO A 1 342 ? -15.683 -27.574 13.235 1.00 59.72 342 PRO A N 1
ATOM 2694 C CA . PRO A 1 342 ? -15.968 -26.152 13.126 1.00 59.72 342 PRO A CA 1
ATOM 2695 C C . PRO A 1 342 ? -15.546 -25.447 14.416 1.00 59.72 342 PRO A C 1
ATOM 2697 O O . PRO A 1 342 ? -15.659 -26.014 15.509 1.00 59.72 342 PRO A O 1
ATOM 2700 N N . LEU A 1 343 ? -15.108 -24.193 14.297 1.00 59.91 343 LEU A N 1
ATOM 2701 C CA . LEU A 1 343 ? -14.964 -23.317 15.453 1.00 59.91 343 LEU A CA 1
ATOM 2702 C C . LEU A 1 343 ? -16.297 -23.293 16.213 1.00 59.91 343 LEU A C 1
ATOM 2704 O O . LEU A 1 343 ? -17.350 -23.020 15.642 1.00 59.91 343 LEU A O 1
ATOM 2708 N N . ARG A 1 344 ? -16.263 -23.610 17.507 1.00 53.56 344 ARG A N 1
ATOM 2709 C CA . ARG A 1 344 ? -17.423 -23.535 18.402 1.00 53.56 344 ARG A CA 1
ATOM 2710 C C . ARG A 1 344 ? -17.087 -22.620 19.567 1.00 53.56 344 ARG A C 1
ATOM 2712 O O . ARG A 1 344 ? -15.946 -22.596 20.030 1.00 53.56 344 ARG A O 1
ATOM 2719 N N . SER A 1 345 ? -18.086 -21.905 20.080 1.00 44.50 345 SER A N 1
ATOM 2720 C CA . SER A 1 345 ? -17.998 -21.191 21.355 1.00 44.50 345 SER A CA 1
ATOM 2721 C C . SER A 1 345 ? -17.939 -22.208 22.505 1.00 44.50 345 SER A C 1
ATOM 2723 O O . SER A 1 345 ? -18.914 -22.494 23.194 1.00 44.50 345 SER A O 1
ATOM 2725 N N . CYS A 1 346 ? -16.786 -22.844 22.700 1.00 36.34 346 CYS A N 1
ATOM 2726 C CA . CYS A 1 346 ? -16.623 -23.815 23.772 1.00 36.34 346 CYS A CA 1
ATOM 2727 C C . CYS A 1 346 ? -16.644 -23.101 25.133 1.00 36.34 346 CYS A C 1
ATOM 2729 O O . CYS A 1 346 ? -15.677 -22.459 25.523 1.00 36.34 346 CYS A O 1
ATOM 2731 N N . ARG A 1 347 ? -17.722 -23.302 25.907 1.00 34.75 347 ARG A N 1
ATOM 2732 C CA . ARG A 1 347 ? -17.813 -23.010 27.358 1.00 34.75 347 ARG A CA 1
ATOM 2733 C C . ARG A 1 347 ? -16.911 -23.906 28.227 1.00 34.75 347 ARG A C 1
ATOM 2735 O O . ARG A 1 347 ? -17.014 -23.889 29.450 1.00 34.75 347 ARG A O 1
ATOM 2742 N N . CYS A 1 348 ? -16.084 -24.753 27.621 1.00 29.17 348 CYS A N 1
ATOM 2743 C CA . CYS A 1 348 ? -15.364 -25.792 28.337 1.00 29.17 348 CYS A CA 1
ATOM 2744 C C . CYS A 1 348 ? -14.070 -25.235 28.933 1.00 29.17 348 CYS A C 1
ATOM 2746 O O . CYS A 1 348 ? -13.193 -24.786 28.201 1.00 29.17 348 CYS A O 1
ATOM 2748 N N . THR A 1 349 ? -13.907 -25.391 30.243 1.00 33.00 349 THR A N 1
ATOM 2749 C CA . THR A 1 349 ? -12.656 -25.232 31.007 1.00 33.00 349 THR A CA 1
ATOM 2750 C C . THR A 1 349 ? -11.502 -26.135 30.526 1.00 33.00 349 THR A C 1
ATOM 2752 O O . THR A 1 349 ? -10.429 -26.111 31.115 1.00 33.00 349 THR A O 1
ATOM 2755 N N . ARG A 1 350 ? -11.709 -26.932 29.464 1.00 30.95 350 ARG A N 1
ATOM 2756 C CA . ARG A 1 350 ? -10.707 -27.758 28.762 1.00 30.95 350 ARG A CA 1
ATOM 2757 C C . ARG A 1 350 ? -10.396 -27.294 27.334 1.00 30.95 350 ARG A C 1
ATOM 2759 O O . ARG A 1 350 ? -9.601 -27.938 26.653 1.00 30.95 350 ARG A O 1
ATOM 2766 N N . CYS A 1 351 ? -11.036 -26.234 26.838 1.00 34.69 351 CYS A N 1
ATOM 2767 C CA . CYS A 1 351 ? -10.555 -25.578 25.624 1.00 34.69 351 CYS A CA 1
ATOM 2768 C C . CYS A 1 351 ? -9.254 -24.874 26.014 1.00 34.69 351 CYS A C 1
ATOM 2770 O O . CYS A 1 351 ? -9.289 -24.174 27.028 1.00 34.69 351 CYS A O 1
ATOM 2772 N N . PRO A 1 352 ? -8.134 -25.070 25.293 1.00 33.31 352 PRO A N 1
ATOM 2773 C CA . PRO A 1 352 ? -6.878 -24.466 25.687 1.00 33.31 352 PRO A CA 1
ATOM 2774 C C . PRO A 1 352 ? -7.109 -22.964 25.761 1.00 33.31 352 PRO A C 1
ATOM 2776 O O . PRO A 1 352 ? -7.425 -22.310 24.765 1.00 33.31 352 PRO A O 1
ATOM 2779 N N . SER A 1 353 ? -7.048 -22.434 26.975 1.00 35.88 353 SER A N 1
ATOM 2780 C CA . SER A 1 353 ? -7.046 -21.002 27.185 1.00 35.88 353 SER A CA 1
ATOM 2781 C C . SER A 1 353 ? -5.874 -20.425 26.385 1.00 35.88 353 SER A C 1
ATOM 2783 O O . SER A 1 353 ? -4.914 -21.134 26.076 1.00 35.88 353 SER A O 1
ATOM 2785 N N . ALA A 1 354 ? -5.875 -19.128 26.078 1.00 35.69 354 ALA A N 1
ATOM 2786 C CA . ALA A 1 354 ? -4.677 -18.487 25.524 1.00 35.69 354 ALA A CA 1
ATOM 2787 C C . ALA A 1 354 ? -3.407 -18.763 26.378 1.00 35.69 354 ALA A C 1
ATOM 2789 O O . ALA A 1 354 ? -2.294 -18.636 25.880 1.00 35.69 354 ALA A O 1
ATOM 2790 N N . ARG A 1 355 ? -3.564 -19.213 27.637 1.00 31.50 355 ARG A N 1
ATOM 2791 C CA . ARG A 1 355 ? -2.482 -19.717 28.495 1.00 31.50 355 ARG A CA 1
ATOM 2792 C C . ARG A 1 355 ? -2.020 -21.146 28.170 1.00 31.50 355 ARG A C 1
ATOM 2794 O O . ARG A 1 355 ? -0.826 -21.397 28.259 1.00 31.50 355 ARG A O 1
ATOM 2801 N N . ASP A 1 356 ? -2.905 -22.059 27.771 1.00 32.31 356 ASP A N 1
ATOM 2802 C CA . ASP A 1 356 ? -2.562 -23.467 27.484 1.00 32.31 356 ASP A CA 1
ATOM 2803 C C . ASP A 1 356 ? -1.893 -23.654 26.113 1.00 32.31 356 ASP A C 1
ATOM 2805 O O . ASP A 1 356 ? -1.168 -24.620 25.896 1.00 32.31 356 ASP A O 1
ATOM 2809 N N . ALA A 1 357 ? -2.095 -22.710 25.189 1.00 34.59 357 ALA A N 1
ATOM 2810 C CA . ALA A 1 357 ? -1.400 -22.664 23.901 1.00 34.59 357 ALA A CA 1
ATOM 2811 C C . ALA A 1 357 ? 0.022 -22.065 23.987 1.00 34.59 357 ALA A C 1
ATOM 2813 O O . ALA A 1 357 ? 0.638 -21.812 22.954 1.00 34.59 357 ALA A O 1
ATOM 2814 N N . GLY A 1 358 ? 0.538 -21.778 25.191 1.00 28.62 358 GLY A N 1
ATOM 2815 C CA . GLY A 1 358 ? 1.864 -21.174 25.365 1.00 28.62 358 GLY A CA 1
ATOM 2816 C C . GLY A 1 358 ? 1.993 -19.753 24.797 1.00 28.62 358 GLY A C 1
ATOM 2817 O O . GLY A 1 358 ? 3.103 -19.242 24.683 1.00 28.62 358 GLY A O 1
ATOM 2818 N N . LEU A 1 359 ? 0.878 -19.089 24.467 1.00 35.19 359 LEU A N 1
ATOM 2819 C CA . LEU A 1 359 ? 0.829 -17.703 23.992 1.00 35.19 359 LEU A CA 1
ATOM 2820 C C . LEU A 1 359 ? 0.968 -16.737 25.179 1.00 35.19 359 LEU A C 1
ATOM 2822 O O . LEU A 1 359 ? 0.090 -15.923 25.466 1.00 35.19 359 LEU A O 1
ATOM 2826 N N . GLN A 1 360 ? 2.085 -16.827 25.900 1.00 30.95 360 GLN A N 1
ATOM 2827 C CA . GLN A 1 360 ? 2.576 -15.672 26.640 1.00 30.95 360 GLN A CA 1
ATOM 2828 C C . GLN A 1 360 ? 3.105 -14.656 25.622 1.00 30.95 360 GLN A C 1
ATOM 2830 O O . GLN A 1 360 ? 3.599 -15.032 24.557 1.00 30.95 360 GLN A O 1
ATOM 2835 N N . ARG A 1 361 ? 2.984 -13.358 25.933 1.00 26.52 361 ARG A N 1
ATOM 2836 C CA . ARG A 1 361 ? 3.724 -12.314 25.212 1.00 26.52 361 ARG A CA 1
ATOM 2837 C C . ARG A 1 361 ? 5.169 -12.790 25.058 1.00 26.52 361 ARG A C 1
ATOM 2839 O O . ARG A 1 361 ? 5.810 -13.063 26.068 1.00 26.52 361 ARG A O 1
ATOM 2846 N N . ALA A 1 362 ? 5.677 -12.845 23.829 1.00 28.23 362 ALA A N 1
ATOM 2847 C CA . ALA A 1 362 ? 7.110 -12.695 23.647 1.00 28.23 362 ALA A CA 1
ATOM 2848 C C . ALA A 1 362 ? 7.437 -11.297 24.194 1.00 28.23 362 ALA A C 1
ATOM 2850 O O . ALA A 1 362 ? 6.979 -10.298 23.634 1.00 28.23 362 ALA A O 1
ATOM 2851 N N . THR A 1 363 ? 8.040 -11.260 25.382 1.00 34.16 363 THR A N 1
ATOM 2852 C CA . THR A 1 363 ? 8.505 -10.039 26.052 1.00 34.16 363 THR A CA 1
ATOM 2853 C C . THR A 1 363 ? 9.527 -9.306 25.215 1.00 34.16 363 THR A C 1
ATOM 2855 O O . THR A 1 363 ? 10.379 -10.010 24.625 1.00 34.16 363 THR A O 1
#

Foldseek 3Di:
DPQQKDKWWFFAKWWDWDQDPVRDTDTDIDTDGTIWMQHLLLLCVVCVPDCCDVSDDDPCVNVVPCPDDPPPDDDDPVVVVVDDQKTWTAGLVVRDTGIGGPVRIDHDDFDLCLLVLQDDPDPVVSVVVLVLQLVLLPPDPPQDPDPDPDSQWALEAEEEEEAAPQLCQVSNLVSSCRNSVAAEREDEPVVQDQAQVSVLVVVLSVLVVCVSRLHAYEYEACVLLFDDDDPDDCPRSVSNNVSVLVSLGRRNHHYYYYHHDPDDGDPSNVVSHPYYHYGYQDDLVSQLSLLLVLCVVLVDDSVLCPPVLSCCVSVPVDSDHSVRSNVVSVVQSVVCVVVVHRDDSDPDPPPQDCVNVVPDPPD

Sequence (363 aa):
MEEPFHFMHFQGSLGYYERAPNGCFQLRRVNADGRVMVDLLSLARANPEWPLGNAQPPLDLMRGIDKGTQKQEKPSAQELKFAPSVVYGFSFSLKKWGCFDVGGLRKISFNDRAYDQLVMESAKQKEMLRAIVATHLSQKDERGRGLDMVAEKGEGCIVLCYGPPGTGKTLTAETLAETLHRPLWAISAFELGQEAGELETHLRQVLSTALRWRAVVLLDEADAYLESRTSNVDIKRNLMTGVFLRLLEYYAGVLFLTTNRVRAFDQAFLSRISLCIRYSALDDQRRSLIWKSLLGRAGLDTSQVTETSIASLVLCGQPFNGREIRNIVTLANTWAESRAQPLRSCRCTRCPSARDAGLQRAT

Mean predicted aligned error: 10.88 Å